Protein AF-A0A420Y4H1-F1 (afdb_monomer_lite)

Sequence (241 aa):
MMNQMIESYVNKGRFQTAFEFYHAMIQQHGILPNAHTFLTLYNSLSINKTIVKSEDLVEQDEILARQFFKDLVEYPWVFDSEWLHDSLPRLILHSFSKLRDWAAMLAAARAMKELFFFAPSEALLLELAAGSKALRNPSKRNMELMINSSKKIEFLLHQRHKELLAEGRSLENLTAEEKAHELGLILEKLIFFKATVTEEHMWPMYEQAARDMGVYDIVIRPDQEVIQRLSKVPKHLAPPT

InterPro domains:
  IPR002885 Pentatricopeptide repeat [PF13041] (2-45)
  IPR002885 Pentatricopeptide repeat [PS51375] (1-33)
  IPR002885 Pentatricopeptide repeat [TIGR00756] (3-35)
  IPR011990 Tetratricopeptide-like helical domain superfamily [G3DSA:1.25.40.10] (1-63)

Secondary structure (DSSP, 8-state):
-HHHHHHHHHHTT-HHHHHHHHHHHHHTT-PPP-HHHHHHHHHHSGGGSSS---HHHHHHHHHHHHHHHHHHHHS------HHHHHHHHHHHHHHHHHHT-HHHHHHHHHHHHHHH-----HHHHHHHHH-HHHHHS--HHHHHHHHHHHHHHHHHHHHHHHHHHHTT--GGG--HHHHHHHHHHHHHHHHHHHHTS-HHHHHHHHHHHHHHTT-HHHHTS--HHHHHHH--S-TTTSPP-

Foldseek 3Di:
DLLVVLLVCLVVLNLVVSVVSVVCCCPVVVDFDELSNLVSNLCSQPLNDPDDDDPVSLVVSVLSLLVSLQSLQPTDAADPDPCSLPRNLLSSLLSCLSSLLLLLSLLSLQLCCLQSVDFDDLVSQLCSQLDVVLVPDPDPVSVVSSVVSVVVLVVLVVVLQVVCVVVVHHPVPDDPSRVRVSRSVSSNVSSCVSNVDDPVVSVVSNCVSCVSNVNCCVRVVPDPVSSVSRHRHDPVPDPDD

Structure (mmCIF, N/CA/C/O backbone):
data_AF-A0A420Y4H1-F1
#
_entry.id   AF-A0A420Y4H1-F1
#
loop_
_atom_site.group_PDB
_atom_site.id
_atom_site.type_symbol
_atom_site.label_atom_id
_atom_site.label_alt_id
_atom_site.label_comp_id
_atom_site.label_asym_id
_atom_site.label_entity_id
_atom_site.label_seq_id
_atom_site.pdbx_PDB_ins_code
_atom_site.Cartn_x
_atom_site.Cartn_y
_atom_site.Cartn_z
_atom_site.occupancy
_atom_site.B_iso_or_equiv
_atom_site.auth_seq_id
_atom_site.auth_comp_id
_atom_site.auth_asym_id
_atom_site.auth_atom_id
_atom_site.pdbx_PDB_model_num
ATOM 1 N N . MET A 1 1 ? -22.385 -4.055 10.378 1.00 74.00 1 MET A N 1
ATOM 2 C CA . MET A 1 1 ? -22.535 -3.159 11.548 1.00 74.00 1 MET A CA 1
ATOM 3 C C . MET A 1 1 ? -21.210 -2.534 11.986 1.00 74.00 1 MET A C 1
ATOM 5 O O . MET A 1 1 ? -21.166 -1.319 12.096 1.00 74.00 1 MET A O 1
ATOM 9 N N . MET A 1 2 ? -20.127 -3.305 12.168 1.00 83.31 2 MET A N 1
ATOM 10 C CA . MET A 1 2 ? -18.805 -2.765 12.544 1.00 83.31 2 MET A CA 1
ATOM 11 C C . MET A 1 2 ? -18.312 -1.657 11.598 1.00 83.31 2 MET A C 1
ATOM 13 O O . MET A 1 2 ? -18.112 -0.530 12.038 1.00 83.31 2 MET A O 1
ATOM 17 N N . ASN A 1 3 ? -18.229 -1.939 10.294 1.00 83.19 3 ASN A N 1
ATOM 18 C CA . ASN A 1 3 ? -17.728 -0.975 9.304 1.00 83.19 3 ASN A CA 1
ATOM 19 C C . ASN A 1 3 ? -18.581 0.301 9.248 1.00 83.19 3 ASN A C 1
ATOM 21 O O . ASN A 1 3 ? -18.035 1.392 9.240 1.00 83.19 3 ASN A O 1
ATOM 25 N N . GLN A 1 4 ? -19.911 0.182 9.337 1.00 84.31 4 GLN A N 1
ATOM 26 C CA . GLN A 1 4 ? -20.826 1.333 9.370 1.00 84.31 4 GLN A CA 1
ATOM 27 C C . GLN A 1 4 ? -20.619 2.223 10.604 1.00 84.31 4 GLN A C 1
ATOM 29 O O . GLN A 1 4 ? -20.730 3.445 10.517 1.00 84.31 4 GLN A O 1
ATOM 34 N N . MET A 1 5 ? -20.319 1.629 11.763 1.00 86.19 5 MET A N 1
ATOM 35 C CA . MET A 1 5 ? -20.022 2.389 12.980 1.00 86.19 5 MET A CA 1
ATOM 36 C C . MET A 1 5 ? -18.671 3.094 12.871 1.00 86.19 5 MET A C 1
ATOM 38 O O . MET A 1 5 ? -18.597 4.288 13.161 1.00 86.19 5 MET A O 1
ATOM 42 N N . ILE A 1 6 ? -17.638 2.396 12.384 1.00 86.00 6 ILE A N 1
ATOM 43 C CA . ILE A 1 6 ? -16.325 2.998 12.115 1.00 86.00 6 ILE A CA 1
ATOM 44 C C . ILE A 1 6 ? -16.495 4.154 11.116 1.00 86.00 6 ILE A C 1
ATOM 46 O O . ILE A 1 6 ? -16.097 5.273 11.421 1.00 86.00 6 ILE A O 1
ATOM 50 N N . GLU A 1 7 ? -17.177 3.945 9.986 1.00 80.81 7 GLU A N 1
ATOM 51 C CA . GLU A 1 7 ? -17.474 4.986 8.990 1.00 80.81 7 GLU A CA 1
ATOM 52 C C . GLU A 1 7 ? -18.222 6.180 9.591 1.00 80.81 7 GLU A C 1
ATOM 54 O O . GLU A 1 7 ? -17.865 7.327 9.334 1.00 80.81 7 GLU A O 1
ATOM 59 N N . SER A 1 8 ? -19.236 5.942 10.427 1.00 86.12 8 SER A N 1
ATOM 60 C CA . SER A 1 8 ? -19.996 7.005 11.098 1.00 86.12 8 SER A CA 1
ATOM 61 C C . SER A 1 8 ? -19.114 7.853 12.018 1.00 86.12 8 SER A C 1
ATOM 63 O O . SER A 1 8 ? -19.193 9.086 11.991 1.00 86.12 8 SER A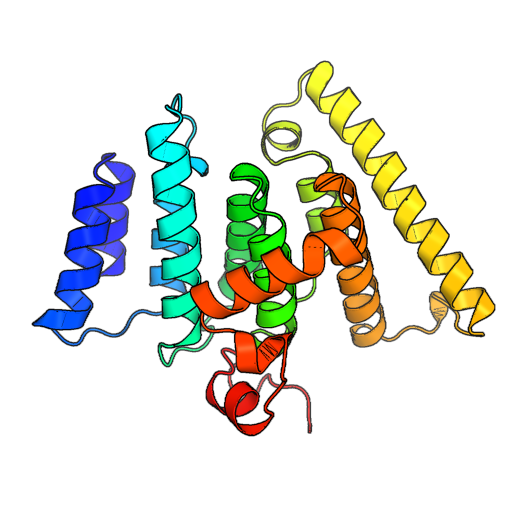 O 1
ATOM 65 N N . TYR A 1 9 ? -18.236 7.222 12.805 1.00 83.06 9 TYR A N 1
ATOM 66 C CA . TYR A 1 9 ? -17.264 7.941 13.630 1.00 83.06 9 TYR A CA 1
ATOM 67 C C . TYR A 1 9 ? -16.250 8.709 12.772 1.00 83.06 9 TYR A C 1
ATOM 69 O O . TYR A 1 9 ? -15.980 9.879 13.058 1.00 83.06 9 TYR A O 1
ATOM 77 N N . VAL A 1 10 ? -15.760 8.102 11.687 1.00 76.31 10 VAL A N 1
ATOM 78 C CA . VAL A 1 10 ? -14.829 8.722 10.731 1.00 76.31 10 VAL A CA 1
ATOM 79 C C . VAL A 1 10 ? -15.447 9.959 10.078 1.00 76.31 10 VAL A C 1
ATOM 81 O O . VAL A 1 10 ? -14.844 11.032 10.094 1.00 76.31 10 VAL A O 1
ATOM 84 N N . ASN A 1 11 ? -16.683 9.856 9.593 1.00 76.81 11 ASN A N 1
ATOM 85 C CA . ASN A 1 11 ? -17.411 10.961 8.967 1.00 76.81 11 ASN A CA 1
ATOM 86 C C . ASN A 1 11 ? -17.672 12.123 9.939 1.00 76.81 11 ASN A C 1
ATOM 88 O O . ASN A 1 11 ? -17.788 13.270 9.513 1.00 76.81 11 ASN A O 1
ATOM 92 N N . LYS A 1 12 ? -17.728 11.850 11.249 1.00 81.06 12 LYS A N 1
ATOM 93 C CA . LYS A 1 12 ? -17.904 12.854 12.313 1.00 81.06 12 LYS A CA 1
ATOM 94 C C . LYS A 1 12 ? -16.594 13.400 12.885 1.00 81.06 12 LYS A C 1
ATOM 96 O O . LYS A 1 12 ? -16.637 14.140 13.866 1.00 81.06 12 LYS A O 1
ATOM 101 N N . GLY A 1 13 ? -15.438 13.032 12.336 1.00 71.81 13 GLY A N 1
ATOM 102 C CA . GLY A 1 13 ? -14.153 13.510 12.848 1.00 71.81 13 GLY A CA 1
ATOM 103 C C . GLY A 1 13 ? -13.631 12.774 14.091 1.00 71.81 13 GLY A C 1
ATOM 104 O O . GLY A 1 13 ? -12.654 13.217 14.686 1.00 71.81 13 GLY A O 1
ATOM 105 N N . ARG A 1 14 ? -14.278 11.682 14.525 1.00 79.12 14 ARG A N 1
ATOM 106 C CA . ARG A 1 14 ? -14.009 10.992 15.804 1.00 79.12 14 ARG A CA 1
ATOM 107 C C . ARG A 1 14 ? -13.126 9.758 15.617 1.00 79.12 14 ARG A C 1
ATOM 109 O O . ARG A 1 14 ? -13.545 8.635 15.879 1.00 79.12 14 ARG A O 1
ATOM 116 N N . PHE A 1 15 ? -11.906 9.968 15.136 1.00 73.38 15 PHE A N 1
ATOM 117 C CA . PHE A 1 15 ? -11.008 8.878 14.723 1.00 73.38 15 PHE A CA 1
ATOM 118 C C . PHE A 1 15 ? -10.565 7.991 15.879 1.00 73.38 15 PHE A C 1
ATOM 120 O O . PHE A 1 15 ? -10.673 6.775 15.774 1.00 73.38 15 PHE A O 1
ATOM 127 N N . GLN A 1 16 ? -10.181 8.595 17.004 1.00 77.62 16 GLN A N 1
ATOM 128 C CA . GLN A 1 16 ? -9.790 7.857 18.203 1.00 77.62 16 GLN A CA 1
ATOM 129 C C . GLN A 1 16 ? -10.909 6.919 18.680 1.00 77.62 16 GLN A C 1
ATOM 131 O O . GLN A 1 16 ? -10.680 5.746 18.944 1.00 77.62 16 GLN A O 1
ATOM 136 N N . THR A 1 17 ? -12.155 7.400 18.669 1.00 84.38 17 THR A N 1
ATOM 137 C CA . THR A 1 17 ? -13.325 6.581 19.010 1.00 84.38 17 THR A CA 1
ATOM 138 C C . THR A 1 17 ? -13.568 5.463 17.994 1.00 84.38 17 THR A C 1
ATOM 140 O O . THR A 1 17 ? -13.932 4.358 18.383 1.00 84.38 17 THR A O 1
ATOM 143 N N . ALA A 1 18 ? -13.369 5.721 16.696 1.00 84.31 18 ALA A N 1
ATOM 144 C CA . ALA A 1 18 ? -13.485 4.691 15.660 1.00 84.31 18 ALA A CA 1
ATOM 145 C C . ALA A 1 18 ? -12.458 3.563 15.870 1.00 84.31 18 ALA A C 1
ATOM 147 O O . ALA A 1 18 ? -12.784 2.390 15.694 1.00 84.31 18 ALA A O 1
ATOM 148 N N . PHE A 1 19 ? -11.243 3.929 16.282 1.00 82.88 19 PHE A N 1
ATOM 149 C CA . PHE A 1 19 ? -10.142 3.013 16.565 1.00 82.88 19 PHE A CA 1
ATOM 150 C C . PHE A 1 19 ? -10.358 2.196 17.848 1.00 82.88 19 PHE A C 1
ATOM 152 O O . PHE A 1 19 ? -10.246 0.972 17.832 1.00 82.88 19 PHE A O 1
ATOM 159 N N . GLU A 1 20 ? -10.749 2.843 18.946 1.00 87.56 20 GLU A N 1
ATOM 160 C CA . GLU A 1 20 ? -11.109 2.160 20.196 1.00 87.56 20 GLU A CA 1
ATOM 161 C C . GLU A 1 20 ? -12.267 1.182 19.982 1.00 87.56 20 GLU A C 1
ATOM 163 O O . GLU A 1 20 ? -12.234 0.049 20.462 1.00 87.56 20 GLU A O 1
ATOM 168 N N . PHE A 1 21 ? -13.265 1.591 19.193 1.00 88.75 21 PHE A N 1
ATOM 169 C CA . PHE A 1 21 ? -14.369 0.724 18.806 1.00 88.75 21 PHE A CA 1
ATOM 170 C C . PHE A 1 21 ? -13.892 -0.472 17.970 1.00 88.75 21 PHE A C 1
ATOM 172 O O . PHE A 1 21 ? -14.315 -1.595 18.233 1.00 88.75 21 PHE A O 1
ATOM 179 N N . TYR A 1 22 ? -12.997 -0.263 16.997 1.00 90.12 22 TYR A N 1
ATOM 180 C CA . TYR A 1 22 ? -12.395 -1.346 16.211 1.00 90.12 22 TYR A CA 1
ATOM 181 C C . TYR A 1 22 ? -11.738 -2.404 17.112 1.00 90.12 22 TYR A C 1
ATOM 183 O O . TYR A 1 22 ? -12.072 -3.587 17.014 1.00 90.12 22 TYR A O 1
ATOM 191 N N . HIS A 1 23 ? -10.883 -1.979 18.045 1.00 88.50 23 HIS A N 1
ATOM 192 C CA . HIS A 1 23 ? -10.217 -2.904 18.962 1.00 88.50 23 HIS A CA 1
ATOM 193 C C . HIS A 1 23 ? -11.185 -3.591 19.924 1.00 88.50 23 HIS A C 1
ATOM 195 O O . HIS A 1 23 ? -11.056 -4.795 20.145 1.00 88.50 23 HIS A O 1
ATOM 201 N N . ALA A 1 24 ? -12.184 -2.876 20.448 1.00 89.38 24 ALA A N 1
ATOM 202 C CA . ALA A 1 24 ? -13.206 -3.473 21.304 1.00 89.38 24 ALA A CA 1
ATOM 203 C C . ALA A 1 24 ? -14.001 -4.566 20.567 1.00 89.38 24 ALA A C 1
ATOM 205 O O . ALA A 1 24 ? -14.248 -5.635 21.121 1.00 89.38 24 ALA 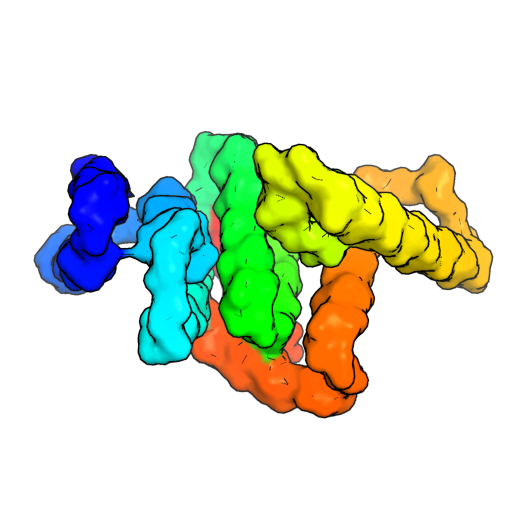A O 1
ATOM 206 N N . MET A 1 25 ? -14.348 -4.346 19.297 1.00 88.38 25 MET A N 1
ATOM 207 C CA . MET A 1 25 ? -15.088 -5.321 18.486 1.00 88.38 25 MET A CA 1
ATOM 208 C C . MET A 1 25 ? -14.300 -6.609 18.247 1.00 88.38 25 MET A C 1
ATOM 210 O O . MET A 1 25 ? -14.869 -7.700 18.294 1.00 88.38 25 MET A O 1
ATOM 214 N N . ILE A 1 26 ? -12.991 -6.494 18.054 1.00 90.12 26 ILE A N 1
ATOM 215 C CA . ILE A 1 26 ? -12.112 -7.653 17.915 1.00 90.12 26 ILE A CA 1
ATOM 216 C C . ILE A 1 26 ? -11.942 -8.360 19.263 1.00 90.12 26 ILE A C 1
ATOM 218 O O . ILE A 1 26 ? -12.230 -9.548 19.381 1.00 90.12 26 ILE A O 1
ATOM 222 N N . GLN A 1 27 ? -11.490 -7.636 20.289 1.00 88.50 27 GLN A N 1
ATOM 223 C CA . GLN A 1 27 ? -11.041 -8.233 21.550 1.00 88.50 27 GLN A CA 1
ATOM 224 C C . GLN A 1 27 ? -12.194 -8.703 22.440 1.00 88.50 27 GLN A C 1
ATOM 226 O O . GLN A 1 27 ? -12.085 -9.738 23.090 1.00 88.50 27 GLN A O 1
ATOM 231 N N . GLN A 1 28 ? -13.289 -7.943 22.494 1.00 87.81 28 GLN A N 1
ATOM 232 C CA . GLN A 1 28 ? -14.403 -8.207 23.412 1.00 87.81 28 GLN A CA 1
ATOM 233 C C . GLN A 1 28 ? -15.538 -8.976 22.736 1.00 87.81 28 GLN A C 1
ATOM 235 O O . GLN A 1 28 ? -16.253 -9.723 23.401 1.00 87.81 28 GLN A O 1
ATOM 240 N N . HIS A 1 29 ? -15.710 -8.801 21.423 1.00 85.88 29 HIS A N 1
ATOM 241 C CA . HIS A 1 29 ? -16.830 -9.384 20.681 1.00 85.88 29 HIS A CA 1
ATOM 242 C C . HIS A 1 29 ? -16.418 -10.443 19.651 1.00 85.88 29 HIS A C 1
ATOM 244 O O . HIS A 1 29 ? -17.297 -11.080 19.074 1.00 85.88 29 HIS A O 1
ATOM 250 N N . GLY A 1 30 ? -15.116 -10.663 19.428 1.00 86.00 30 GLY A N 1
ATOM 251 C CA . GLY A 1 30 ? -14.615 -11.693 18.512 1.00 86.00 30 GLY A CA 1
ATOM 252 C C . GLY A 1 30 ? -14.993 -11.458 17.047 1.00 86.00 30 GLY A C 1
ATOM 253 O O . GLY A 1 30 ? -15.066 -12.409 16.270 1.00 86.00 30 GLY A O 1
ATOM 254 N N . ILE A 1 31 ? -15.285 -10.212 16.663 1.00 88.56 31 ILE A N 1
ATOM 255 C CA . ILE A 1 31 ? -15.707 -9.876 15.302 1.00 88.56 31 ILE A CA 1
ATOM 256 C C . ILE A 1 31 ? -14.464 -9.699 14.434 1.00 88.56 31 ILE A C 1
ATOM 258 O O . ILE A 1 31 ? -13.654 -8.806 14.671 1.00 88.56 31 ILE A O 1
ATOM 262 N N . LEU A 1 32 ? -14.331 -10.553 13.417 1.00 90.31 32 LEU A N 1
ATOM 263 C CA . LEU A 1 32 ? -13.187 -10.537 12.509 1.00 90.31 32 LEU A CA 1
ATOM 264 C C . LEU A 1 32 ? -13.292 -9.384 11.496 1.00 90.31 32 LEU A C 1
ATOM 266 O O . LEU A 1 32 ? -14.354 -9.208 10.885 1.00 90.31 32 LEU A O 1
ATOM 270 N N . PRO A 1 33 ? -12.210 -8.615 11.284 1.00 92.62 33 PRO A N 1
ATOM 271 C CA . PRO A 1 33 ? -12.180 -7.579 10.263 1.00 92.62 33 PRO A CA 1
ATOM 272 C C . PRO A 1 33 ? -12.087 -8.183 8.857 1.00 92.62 33 PRO A C 1
ATOM 274 O O . PRO A 1 33 ? -11.582 -9.289 8.661 1.00 92.62 33 PRO A O 1
ATOM 277 N N . ASN A 1 34 ? -12.555 -7.431 7.862 1.00 93.19 34 ASN A N 1
ATOM 278 C CA . ASN A 1 34 ? -12.448 -7.781 6.445 1.00 93.19 34 ASN A CA 1
ATOM 279 C C . ASN A 1 34 ? -11.841 -6.632 5.622 1.00 93.19 34 ASN A C 1
ATOM 281 O O . ASN A 1 34 ? -11.521 -5.571 6.161 1.00 93.19 34 ASN A O 1
ATOM 285 N N . ALA A 1 35 ? -11.712 -6.821 4.304 1.00 93.94 35 ALA A N 1
ATOM 286 C CA . ALA A 1 35 ? -11.166 -5.818 3.383 1.00 93.94 35 ALA A CA 1
ATOM 287 C C . ALA A 1 35 ? -11.824 -4.433 3.544 1.00 93.94 35 ALA A C 1
ATOM 289 O O . ALA A 1 35 ? -11.137 -3.412 3.599 1.00 93.94 35 ALA A O 1
ATOM 290 N N . HIS A 1 36 ? -13.154 -4.397 3.689 1.00 92.88 36 HIS A N 1
ATOM 291 C CA . HIS A 1 36 ? -13.897 -3.161 3.933 1.00 92.88 36 HIS A CA 1
ATOM 292 C C . HIS A 1 36 ? -13.516 -2.504 5.264 1.00 92.88 36 HIS A C 1
ATOM 294 O O . HIS A 1 36 ? -13.373 -1.285 5.307 1.00 92.88 36 HIS A O 1
ATOM 300 N N . THR A 1 37 ? -13.308 -3.282 6.333 1.00 92.75 37 THR A N 1
ATOM 301 C CA . THR A 1 37 ? -12.835 -2.752 7.621 1.00 92.75 37 THR A CA 1
ATOM 302 C C . THR A 1 37 ? -11.510 -2.016 7.445 1.00 92.75 37 THR A C 1
ATOM 304 O O . THR A 1 37 ? -11.392 -0.865 7.862 1.00 92.75 37 THR A O 1
ATOM 307 N N . PHE A 1 38 ? -10.539 -2.630 6.765 1.00 94.56 38 PHE A N 1
ATOM 308 C CA . PHE A 1 38 ? -9.231 -2.011 6.538 1.00 94.56 38 PHE A CA 1
ATOM 309 C C . PHE A 1 38 ? -9.301 -0.788 5.625 1.00 94.56 38 PHE A C 1
ATOM 311 O O . PHE A 1 38 ? -8.635 0.213 5.894 1.00 94.56 38 PHE A O 1
ATOM 318 N N . LEU A 1 39 ? -10.161 -0.808 4.604 1.00 93.19 39 LEU A N 1
ATOM 319 C CA . LEU A 1 39 ? -10.420 0.375 3.786 1.00 93.19 39 LEU A CA 1
ATOM 320 C C . LEU A 1 39 ? -10.937 1.541 4.646 1.00 93.19 39 LEU A C 1
ATOM 322 O O . LEU A 1 39 ? -10.468 2.674 4.505 1.00 93.19 39 LEU A O 1
ATOM 326 N N . THR A 1 40 ? -11.876 1.283 5.561 1.00 90.44 40 THR A N 1
ATOM 327 C CA . THR A 1 40 ? -12.382 2.307 6.484 1.00 90.44 40 THR A CA 1
ATOM 328 C C . THR A 1 40 ? -11.286 2.801 7.435 1.00 90.44 40 THR A C 1
ATOM 330 O O . THR A 1 40 ? -11.162 4.012 7.630 1.00 90.44 40 THR A O 1
ATOM 333 N N . LEU A 1 41 ? -10.461 1.905 7.986 1.00 91.06 41 LEU A N 1
ATOM 334 C CA . LEU A 1 41 ? -9.361 2.262 8.891 1.00 91.06 41 LEU A CA 1
ATOM 335 C C . LEU A 1 41 ? -8.317 3.150 8.208 1.00 91.06 41 LEU A C 1
ATOM 337 O O . LEU A 1 41 ? -7.970 4.201 8.743 1.00 91.06 41 LEU A O 1
ATOM 341 N N . TYR A 1 42 ? -7.880 2.827 6.991 1.00 93.38 42 TYR A N 1
ATOM 342 C CA . TYR A 1 42 ? -6.941 3.696 6.278 1.00 93.38 42 TYR A CA 1
ATOM 343 C C . TYR A 1 42 ? -7.562 5.047 5.905 1.00 93.38 42 TYR A C 1
ATOM 345 O O . TYR A 1 42 ? -6.908 6.083 6.040 1.00 93.38 42 TYR A O 1
ATOM 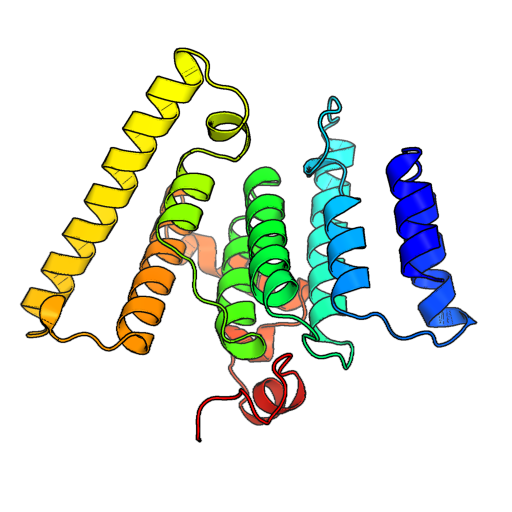353 N N . ASN A 1 43 ? -8.837 5.090 5.506 1.00 88.88 43 ASN A N 1
ATOM 354 C CA . ASN A 1 43 ? -9.543 6.363 5.301 1.00 88.88 43 ASN A CA 1
ATOM 355 C C . ASN A 1 43 ? -9.672 7.177 6.603 1.00 88.88 43 ASN A C 1
ATOM 357 O O . ASN A 1 43 ? -9.756 8.409 6.562 1.00 88.88 43 ASN A O 1
ATOM 361 N N . SER A 1 44 ? -9.655 6.504 7.757 1.00 85.81 44 SER A N 1
ATOM 362 C CA . SER A 1 44 ? -9.709 7.134 9.074 1.00 85.81 44 SER A CA 1
ATOM 363 C C . SER A 1 44 ? -8.413 7.822 9.497 1.00 85.81 44 SER A C 1
ATOM 365 O O . SER A 1 44 ? -8.481 8.669 10.384 1.00 85.81 44 SER A O 1
ATOM 367 N N . LEU A 1 45 ? -7.269 7.545 8.863 1.00 88.19 45 LEU A N 1
ATOM 368 C CA . LEU A 1 45 ? -6.010 8.223 9.183 1.00 88.19 45 LEU A CA 1
ATOM 369 C C . LEU A 1 45 ? -6.122 9.728 8.910 1.00 88.19 45 LEU A C 1
ATOM 371 O O . LEU A 1 45 ? -6.695 10.165 7.900 1.00 88.19 45 LEU A O 1
ATOM 375 N N . SER A 1 46 ? -5.585 10.559 9.798 1.00 86.75 46 SER A N 1
ATOM 376 C CA . SER A 1 46 ? -5.614 12.023 9.640 1.00 86.75 46 SER A CA 1
ATOM 377 C C . SER A 1 46 ? -4.868 12.470 8.379 1.00 86.75 46 SER A C 1
ATOM 379 O O . SER A 1 46 ? -5.294 13.408 7.694 1.00 86.75 46 SER A O 1
ATOM 381 N N . ILE A 1 47 ? -3.841 11.725 7.969 1.00 88.25 47 ILE A N 1
ATOM 382 C CA . ILE A 1 47 ? -3.037 11.960 6.778 1.00 88.25 47 ILE A CA 1
ATOM 383 C C . ILE A 1 47 ? -3.876 11.900 5.493 1.00 88.25 47 ILE A C 1
ATOM 385 O O . ILE A 1 47 ? -3.562 12.572 4.501 1.00 88.25 47 ILE A O 1
ATOM 389 N N . ASN A 1 48 ? -4.989 11.169 5.513 1.00 87.88 48 ASN A N 1
ATOM 390 C CA . ASN A 1 48 ? -5.879 11.021 4.370 1.00 87.88 48 ASN A CA 1
ATOM 391 C C . ASN A 1 48 ? -6.968 12.092 4.277 1.00 87.88 48 ASN A C 1
ATOM 393 O O . ASN A 1 48 ? -7.665 12.152 3.264 1.00 87.88 48 ASN A O 1
ATOM 397 N N . LYS A 1 49 ? -7.040 13.007 5.249 1.00 80.62 49 LYS A N 1
ATOM 398 C CA . LYS A 1 49 ? -8.046 14.075 5.299 1.00 80.62 49 LYS A CA 1
ATOM 399 C C . LYS A 1 49 ? -7.510 15.417 4.827 1.00 80.62 49 LYS A C 1
ATOM 401 O O . LYS A 1 49 ? -6.305 15.657 4.748 1.00 80.62 49 LYS A O 1
ATOM 406 N N . THR A 1 50 ? -8.450 16.310 4.532 1.00 70.38 50 THR A N 1
ATOM 407 C CA . THR A 1 50 ? -8.203 17.681 4.058 1.00 70.38 50 THR A CA 1
ATOM 408 C C . THR A 1 50 ? -7.837 18.655 5.192 1.00 70.38 50 THR A C 1
ATOM 410 O O . THR A 1 50 ? -7.549 19.817 4.930 1.00 70.38 50 THR A O 1
ATOM 413 N N . ILE A 1 51 ? -7.839 18.201 6.448 1.00 69.56 51 ILE A N 1
ATOM 414 C CA . ILE A 1 51 ? -7.638 19.037 7.642 1.00 69.56 51 ILE A CA 1
ATOM 415 C C . ILE A 1 51 ? -6.144 19.380 7.817 1.00 69.56 51 ILE A C 1
ATOM 417 O O . ILE A 1 51 ? -5.273 18.623 7.382 1.00 69.56 51 ILE A O 1
ATOM 421 N N . VAL A 1 52 ? -5.850 20.537 8.429 1.00 62.62 52 VAL A N 1
ATOM 422 C CA . VAL A 1 52 ? -4.493 20.929 8.859 1.00 62.62 52 VAL A CA 1
ATOM 423 C C . VAL A 1 52 ? -3.981 19.917 9.884 1.00 62.62 52 VAL A C 1
ATOM 425 O O . VAL A 1 52 ? -4.707 19.545 10.801 1.00 62.62 52 VAL A O 1
ATOM 428 N N . LYS A 1 53 ? -2.743 19.459 9.707 1.00 73.12 53 LYS A N 1
ATOM 429 C CA . LYS A 1 53 ? -2.156 18.364 10.485 1.00 73.12 53 LYS A CA 1
ATOM 430 C C . LYS A 1 53 ? -1.062 18.933 11.377 1.00 73.12 53 LYS A C 1
ATOM 432 O O . LYS A 1 53 ? -0.185 19.621 10.857 1.00 73.12 53 LYS A O 1
ATOM 437 N N . SER A 1 54 ? -1.132 18.671 12.678 1.00 80.44 54 SER A N 1
ATOM 438 C CA . SER A 1 54 ? 0.022 18.832 13.565 1.00 80.44 54 SER A CA 1
ATOM 439 C C . SER A 1 54 ? 1.011 17.690 13.331 1.00 80.44 54 SER A C 1
ATOM 441 O O . SER A 1 54 ? 0.627 16.638 12.815 1.00 80.44 54 SER A O 1
ATOM 443 N N . GLU A 1 55 ? 2.272 17.899 13.700 1.00 84.31 55 GLU A N 1
ATOM 444 C CA . GLU A 1 55 ? 3.313 16.865 13.619 1.00 84.31 55 GLU A CA 1
ATOM 445 C C . GLU A 1 55 ? 2.940 15.645 14.475 1.00 84.31 55 GLU A C 1
ATOM 447 O O . GLU A 1 55 ? 2.946 14.532 13.956 1.00 84.31 55 GLU A O 1
ATOM 452 N N . ASP A 1 56 ? 2.423 15.860 15.691 1.00 84.94 56 ASP A N 1
ATOM 453 C CA . ASP A 1 56 ? 1.942 14.790 16.581 1.00 84.94 56 ASP A CA 1
ATOM 454 C C . ASP A 1 56 ? 0.922 13.847 15.916 1.00 84.94 56 ASP A C 1
ATOM 456 O O . ASP A 1 56 ? 0.927 12.639 16.144 1.00 84.94 56 ASP A O 1
ATOM 460 N N . LEU A 1 57 ? 0.022 14.382 15.079 1.00 84.56 57 LEU A N 1
ATOM 461 C CA . LEU A 1 57 ? -0.978 13.566 14.380 1.00 84.56 57 LEU A CA 1
ATOM 462 C C . LEU A 1 57 ? -0.358 12.738 13.252 1.00 84.56 57 LEU A C 1
ATOM 464 O O . LEU A 1 57 ? -0.862 11.662 12.943 1.00 84.56 57 LEU A O 1
ATOM 468 N N . VAL A 1 58 ? 0.703 13.243 12.620 1.00 88.50 58 VAL A N 1
ATOM 469 C CA . VAL A 1 58 ? 1.430 12.512 11.575 1.00 88.50 58 VAL A CA 1
ATOM 470 C C . VAL A 1 58 ? 2.197 11.346 12.192 1.00 88.50 58 VAL A C 1
ATOM 472 O O . VAL A 1 58 ? 2.117 10.244 11.659 1.00 88.50 58 VAL A O 1
ATOM 475 N N . GLU A 1 59 ? 2.858 11.561 13.331 1.00 89.06 59 GLU A N 1
ATOM 476 C CA . GLU A 1 59 ? 3.558 10.499 14.067 1.00 89.06 59 GLU A CA 1
ATOM 477 C C . GLU A 1 59 ? 2.589 9.404 14.540 1.00 89.06 59 GLU A C 1
ATOM 479 O O . GLU A 1 59 ? 2.846 8.212 14.364 1.00 89.06 59 GLU A O 1
ATOM 484 N N . GLN A 1 60 ? 1.426 9.792 15.073 1.00 88.25 60 GLN A N 1
ATOM 485 C CA . GLN A 1 60 ? 0.381 8.835 15.451 1.00 88.25 60 GLN A CA 1
ATOM 486 C C . GLN A 1 60 ? -0.142 8.048 14.245 1.00 88.25 60 GLN A C 1
ATOM 488 O O . GLN A 1 60 ? -0.288 6.827 14.324 1.00 88.25 60 GLN A O 1
ATOM 493 N N . ASP A 1 61 ? -0.411 8.719 13.122 1.00 91.88 61 ASP A N 1
ATOM 494 C CA . ASP A 1 61 ? -0.871 8.047 11.907 1.00 91.88 61 ASP A CA 1
ATOM 495 C C . ASP A 1 61 ? 0.184 7.087 11.333 1.00 91.88 61 ASP A C 1
ATOM 497 O O . ASP A 1 61 ? -0.200 6.084 10.735 1.00 91.88 61 ASP A O 1
ATOM 501 N N . GLU A 1 62 ? 1.484 7.360 11.492 1.00 94.06 62 GLU A N 1
ATOM 502 C CA . GLU A 1 62 ? 2.557 6.445 11.073 1.00 94.06 62 GLU A CA 1
ATOM 503 C C . GLU A 1 62 ? 2.483 5.123 11.844 1.00 94.06 62 GLU A C 1
ATOM 505 O O . GLU A 1 62 ? 2.407 4.048 11.237 1.00 94.06 62 GLU A O 1
ATOM 510 N N . ILE A 1 63 ? 2.400 5.206 13.174 1.00 93.62 63 ILE A N 1
ATOM 511 C CA . ILE A 1 63 ? 2.266 4.039 14.057 1.00 93.62 63 ILE A CA 1
ATOM 512 C C . ILE A 1 63 ? 0.991 3.258 13.713 1.00 93.62 63 ILE A C 1
ATOM 514 O O . ILE A 1 63 ? 1.029 2.038 13.522 1.00 93.62 63 ILE A O 1
ATOM 518 N N . LEU A 1 64 ? -0.139 3.959 13.577 1.00 93.00 64 LEU A N 1
ATOM 519 C CA . LEU A 1 64 ? -1.425 3.345 13.246 1.00 93.00 64 LEU A CA 1
ATOM 520 C C . LEU A 1 64 ? -1.421 2.702 11.858 1.00 93.00 64 LEU A C 1
ATOM 522 O O . LEU A 1 64 ? -1.945 1.605 11.700 1.00 93.00 64 LEU A O 1
ATOM 526 N N . ALA A 1 65 ? -0.821 3.338 10.850 1.00 96.44 65 ALA A N 1
ATOM 527 C CA . ALA A 1 65 ? -0.771 2.800 9.494 1.00 96.44 65 ALA A CA 1
ATOM 528 C C . ALA A 1 65 ? 0.020 1.488 9.420 1.00 96.44 65 ALA A C 1
ATOM 530 O O . ALA A 1 65 ? -0.396 0.577 8.698 1.00 96.44 65 ALA A O 1
ATOM 531 N N . ARG A 1 66 ? 1.127 1.369 10.166 1.00 97.94 66 ARG A N 1
ATOM 532 C CA . ARG A 1 66 ? 1.879 0.108 10.271 1.00 97.94 66 ARG A CA 1
ATOM 533 C C . ARG A 1 66 ? 1.083 -0.958 11.023 1.00 97.94 66 ARG A C 1
ATOM 535 O O . ARG A 1 66 ? 0.988 -2.083 10.533 1.00 97.94 66 ARG A O 1
ATOM 542 N N . GLN A 1 67 ? 0.444 -0.599 12.141 1.00 95.31 67 GLN A N 1
ATOM 543 C CA . GLN A 1 67 ? -0.393 -1.528 12.911 1.00 95.31 67 GLN A CA 1
ATOM 544 C C . GLN A 1 67 ? -1.601 -2.024 12.104 1.00 95.31 67 GLN A C 1
ATOM 546 O O . GLN A 1 67 ? -1.897 -3.215 12.106 1.00 95.31 67 GLN A O 1
ATOM 551 N N . PHE A 1 68 ? -2.274 -1.143 11.362 1.00 96.12 68 PHE A N 1
ATOM 552 C CA . PHE A 1 68 ? -3.364 -1.537 10.473 1.00 96.12 68 PHE A CA 1
ATOM 553 C C . PHE A 1 68 ? -2.892 -2.492 9.389 1.00 96.12 68 PHE A C 1
ATOM 555 O O . PHE A 1 68 ? -3.619 -3.426 9.075 1.00 96.12 68 PHE A O 1
ATOM 562 N N . PHE A 1 69 ? -1.693 -2.292 8.836 1.00 98.38 69 PHE A N 1
ATOM 563 C CA . PHE A 1 69 ? -1.143 -3.228 7.860 1.00 98.38 69 PHE A CA 1
ATOM 564 C C . PHE A 1 69 ? -0.853 -4.595 8.486 1.00 98.38 69 PHE A C 1
ATOM 566 O O . PHE A 1 69 ? -1.155 -5.621 7.882 1.00 98.38 69 PHE A O 1
ATOM 573 N N . LYS A 1 70 ? -0.316 -4.613 9.709 1.00 97.81 70 LYS A N 1
ATOM 574 C CA . LYS A 1 70 ? -0.093 -5.849 10.461 1.00 97.81 70 LYS A CA 1
ATOM 575 C C . LYS A 1 70 ? -1.392 -6.620 10.668 1.00 97.81 70 LYS A C 1
ATOM 577 O O . LYS A 1 70 ? -1.485 -7.773 10.255 1.00 97.81 70 LYS A O 1
ATOM 582 N N . ASP A 1 71 ? -2.417 -5.965 11.207 1.00 95.81 71 ASP A N 1
ATOM 583 C CA . ASP A 1 71 ? -3.739 -6.569 11.394 1.00 95.81 71 ASP A CA 1
ATOM 584 C C . ASP A 1 71 ? -4.318 -7.058 10.052 1.00 95.81 71 ASP A C 1
ATOM 586 O O . ASP A 1 71 ? -4.859 -8.162 9.949 1.00 95.81 71 ASP A O 1
ATOM 590 N N . LEU A 1 72 ? -4.166 -6.256 8.996 1.00 96.88 72 LEU A N 1
ATOM 591 C CA . LEU A 1 72 ? -4.605 -6.576 7.640 1.00 96.88 72 LEU A CA 1
ATOM 592 C C . LEU A 1 72 ? -3.995 -7.890 7.148 1.00 96.88 72 LEU A C 1
ATOM 594 O O . LEU A 1 72 ? -4.698 -8.704 6.543 1.00 96.88 72 LEU A O 1
ATOM 598 N N . VAL A 1 73 ? -2.718 -8.125 7.429 1.00 96.88 73 VAL A N 1
ATOM 599 C CA . VAL A 1 73 ? -2.019 -9.360 7.067 1.00 96.88 73 VAL A CA 1
ATOM 600 C C . VAL A 1 73 ? -2.420 -10.523 7.977 1.00 96.88 73 VAL A C 1
ATOM 602 O O . VAL A 1 73 ? -2.696 -11.612 7.470 1.00 96.88 73 VAL A O 1
ATOM 605 N N . GLU A 1 74 ? -2.503 -10.310 9.288 1.00 94.75 74 GLU A N 1
ATOM 606 C CA . GLU A 1 74 ? -2.715 -11.372 10.280 1.00 94.75 74 GLU A CA 1
ATOM 607 C C . GLU A 1 74 ? -4.133 -11.966 10.254 1.00 94.75 74 GLU A C 1
ATOM 609 O O . GLU A 1 74 ? -4.290 -13.182 10.402 1.00 94.75 74 GLU A O 1
ATOM 614 N N . TYR A 1 75 ? -5.173 -11.153 10.035 1.00 94.00 75 TYR A N 1
ATOM 615 C CA . TYR A 1 75 ? -6.553 -11.646 10.088 1.00 94.00 75 TYR A CA 1
ATOM 616 C C . TYR A 1 75 ? -6.953 -12.471 8.849 1.00 94.00 75 TYR A C 1
ATOM 618 O O . TYR A 1 75 ? -6.601 -12.119 7.718 1.00 94.00 75 TYR A O 1
ATOM 626 N N . PRO A 1 76 ? -7.738 -13.555 9.021 1.00 91.56 76 PRO A N 1
ATOM 627 C CA . PRO A 1 76 ? -8.168 -14.407 7.919 1.00 91.56 76 PRO A CA 1
ATOM 628 C C . PRO A 1 76 ? -9.361 -13.785 7.177 1.00 91.56 76 PRO A C 1
ATOM 630 O O . PRO A 1 76 ? -10.513 -13.936 7.579 1.00 91.56 76 PRO A O 1
ATOM 633 N N . TRP A 1 77 ? -9.085 -13.097 6.072 1.00 94.06 77 TRP A N 1
ATOM 634 C CA . TRP A 1 77 ? -10.084 -12.552 5.150 1.00 94.06 77 TRP A CA 1
ATOM 635 C C . TRP A 1 77 ? -9.576 -12.662 3.707 1.00 94.06 77 TRP A C 1
ATOM 637 O O . TRP A 1 77 ? -8.381 -12.841 3.476 1.00 94.06 77 TRP A O 1
ATOM 647 N N . VAL A 1 78 ? -10.484 -12.558 2.737 1.00 94.75 78 VAL A N 1
ATOM 648 C CA . VAL A 1 78 ? -10.162 -12.509 1.303 1.00 94.75 78 VAL A CA 1
ATOM 649 C C . VAL A 1 78 ? -10.926 -11.372 0.633 1.00 94.75 78 VAL A C 1
ATOM 651 O O . VAL A 1 78 ? -11.947 -10.923 1.160 1.00 94.75 78 VAL A O 1
ATOM 654 N N . PHE A 1 79 ? -10.437 -10.899 -0.512 1.00 93.12 79 PHE A N 1
ATOM 655 C CA . PHE A 1 79 ? -11.168 -9.939 -1.336 1.00 93.12 79 PHE A CA 1
ATOM 656 C C . PHE A 1 79 ? -12.502 -10.529 -1.804 1.00 93.12 79 PHE A C 1
ATOM 658 O O . PHE A 1 79 ? -12.563 -11.662 -2.283 1.00 93.12 79 PHE A O 1
ATOM 665 N N . ASP A 1 80 ? -13.563 -9.737 -1.675 1.00 91.06 80 ASP A N 1
ATOM 666 C CA . ASP A 1 80 ? -14.926 -10.072 -2.100 1.00 91.06 80 ASP A CA 1
ATOM 667 C C . ASP A 1 80 ? -15.351 -9.326 -3.379 1.00 91.06 80 ASP A C 1
ATOM 669 O O . ASP A 1 80 ? -16.415 -9.599 -3.934 1.00 91.06 80 ASP A O 1
ATOM 673 N N . SER A 1 81 ? -14.527 -8.389 -3.859 1.00 91.00 81 SER A N 1
ATOM 674 C CA . SER A 1 81 ? -14.805 -7.561 -5.029 1.00 91.00 81 SER A CA 1
ATOM 675 C C . SER A 1 81 ? -13.524 -7.045 -5.689 1.00 91.00 81 SER A C 1
ATOM 677 O O . SER A 1 81 ? -12.547 -6.708 -5.017 1.00 91.00 81 SER A O 1
ATOM 679 N N . GLU A 1 82 ? -13.555 -6.927 -7.018 1.00 88.12 82 GLU A N 1
ATOM 680 C CA . GLU A 1 82 ? -12.468 -6.355 -7.830 1.00 88.12 82 GLU A CA 1
ATOM 681 C C . GLU A 1 82 ? -12.203 -4.887 -7.463 1.00 88.12 82 GLU A C 1
ATOM 683 O O . GLU A 1 82 ? -11.063 -4.462 -7.312 1.00 88.12 82 GLU A O 1
ATOM 688 N N . TRP A 1 83 ? -13.261 -4.123 -7.177 1.00 92.38 83 TRP A N 1
ATOM 689 C CA . TRP A 1 83 ? -13.118 -2.739 -6.725 1.00 92.38 83 TRP A CA 1
ATOM 690 C C . TRP A 1 83 ? -12.301 -2.612 -5.429 1.00 92.38 83 TRP A C 1
ATOM 692 O O . TRP A 1 83 ? -11.511 -1.674 -5.292 1.00 92.38 83 TRP A O 1
ATOM 702 N N . LEU A 1 84 ? -12.464 -3.524 -4.461 1.00 92.56 84 LEU A N 1
ATOM 703 C CA . LEU A 1 84 ? -11.639 -3.516 -3.249 1.00 92.56 84 LEU A CA 1
ATOM 704 C C . LEU A 1 84 ? -10.197 -3.920 -3.541 1.00 92.56 84 LEU A C 1
ATOM 706 O O . LEU A 1 84 ? -9.282 -3.322 -2.970 1.00 92.56 84 LEU A O 1
ATOM 710 N N . HIS A 1 85 ? -10.010 -4.900 -4.425 1.00 92.56 85 HIS A N 1
ATOM 711 C CA . HIS A 1 85 ? -8.695 -5.345 -4.882 1.00 92.56 85 HIS A CA 1
ATOM 712 C C . HIS A 1 85 ? -7.894 -4.198 -5.516 1.00 92.56 85 HIS A C 1
ATOM 714 O O . HIS A 1 85 ? -6.716 -4.033 -5.206 1.00 92.56 85 HIS A O 1
ATOM 720 N N . ASP A 1 86 ? -8.558 -3.311 -6.259 1.00 89.56 86 ASP A N 1
ATOM 721 C CA . ASP A 1 86 ? -7.944 -2.110 -6.835 1.00 89.56 86 ASP A CA 1
ATOM 722 C C . ASP A 1 86 ? -7.768 -0.954 -5.835 1.00 89.56 86 ASP A C 1
ATOM 724 O O . ASP A 1 86 ? -6.762 -0.229 -5.845 1.00 89.56 86 ASP A O 1
ATOM 728 N N . SER A 1 87 ? -8.781 -0.706 -4.999 1.00 93.25 87 SER A N 1
ATOM 729 C CA . SER A 1 87 ? -8.861 0.517 -4.188 1.00 93.25 87 SER A CA 1
ATOM 730 C C . SER A 1 87 ? -8.049 0.453 -2.898 1.00 93.25 87 SER A C 1
ATOM 732 O O . SER A 1 87 ? -7.424 1.456 -2.529 1.00 93.25 87 SER A O 1
ATOM 734 N N . LEU A 1 88 ? -8.022 -0.697 -2.218 1.00 96.44 88 LEU A N 1
ATOM 735 C CA . LEU A 1 88 ? -7.352 -0.843 -0.927 1.00 96.44 88 LEU A CA 1
ATOM 736 C C . LEU A 1 88 ? -5.822 -0.707 -1.050 1.00 96.44 88 LEU A C 1
ATOM 738 O O . LEU A 1 88 ? -5.267 0.150 -0.355 1.00 96.44 88 LEU A O 1
ATOM 742 N N . PRO A 1 89 ? -5.119 -1.420 -1.957 1.00 97.12 89 PRO A N 1
ATOM 743 C CA . PRO A 1 89 ? -3.668 -1.270 -2.112 1.00 97.12 89 PRO A CA 1
ATOM 744 C C . PRO A 1 89 ? -3.263 0.150 -2.503 1.00 97.12 89 PRO A C 1
ATOM 746 O O . PRO A 1 89 ? -2.320 0.721 -1.950 1.00 97.12 89 PRO A O 1
ATOM 749 N N . ARG A 1 90 ? -4.030 0.770 -3.409 1.00 96.25 90 ARG A N 1
ATOM 750 C CA . ARG A 1 90 ? -3.845 2.167 -3.816 1.00 96.25 90 ARG A CA 1
ATOM 751 C C . ARG A 1 90 ? -3.931 3.125 -2.627 1.00 96.25 90 ARG A C 1
ATOM 753 O O . ARG A 1 90 ? -3.095 4.024 -2.502 1.00 96.25 90 ARG A O 1
ATOM 760 N N . LEU A 1 91 ? -4.924 2.951 -1.753 1.00 96.00 91 LEU A N 1
ATOM 761 C CA . LEU A 1 91 ? -5.085 3.775 -0.554 1.00 96.00 91 LEU A CA 1
ATOM 762 C C . LEU A 1 91 ? -3.913 3.592 0.419 1.00 96.00 91 LEU A C 1
ATOM 764 O O . LEU A 1 91 ? -3.401 4.585 0.943 1.00 96.00 91 LEU A O 1
ATOM 768 N N . ILE A 1 92 ? -3.465 2.354 0.627 1.00 98.06 92 ILE A N 1
ATOM 769 C CA . ILE A 1 92 ? -2.327 2.029 1.499 1.00 98.06 92 ILE A CA 1
ATOM 770 C C . ILE A 1 92 ? -1.056 2.729 1.001 1.00 98.06 92 ILE A C 1
ATOM 772 O O . ILE A 1 92 ? -0.426 3.476 1.754 1.00 98.06 92 ILE A O 1
ATOM 776 N N . LEU A 1 93 ? -0.730 2.588 -0.288 1.00 97.88 93 LEU A N 1
ATOM 777 C CA . LEU A 1 93 ? 0.444 3.226 -0.896 1.00 97.88 93 LEU A CA 1
ATOM 778 C C . LEU A 1 93 ? 0.393 4.754 -0.792 1.00 97.88 93 LEU A C 1
ATOM 780 O O . LEU A 1 93 ? 1.388 5.393 -0.448 1.00 97.88 93 LEU A O 1
ATOM 784 N N . HIS A 1 94 ? -0.770 5.364 -1.034 1.00 95.62 94 HIS A N 1
ATOM 785 C CA . HIS A 1 94 ? -0.929 6.804 -0.839 1.00 95.62 94 HIS A CA 1
ATOM 786 C C . HIS A 1 94 ? -0.799 7.232 0.623 1.00 95.62 94 HIS A C 1
ATOM 788 O O . HIS A 1 94 ? -0.326 8.341 0.872 1.00 95.62 94 HIS A O 1
ATOM 794 N N . SER A 1 95 ? -1.221 6.400 1.573 1.00 95.75 95 SER A N 1
ATOM 795 C CA . SER A 1 95 ? -1.118 6.702 3.003 1.00 95.75 95 SER A CA 1
ATOM 796 C C . SER A 1 95 ? 0.348 6.780 3.418 1.00 95.75 95 SER A C 1
ATOM 798 O O . SER A 1 95 ? 0.786 7.842 3.862 1.00 95.75 95 SER A O 1
ATOM 800 N N . PHE A 1 96 ? 1.134 5.734 3.145 1.00 97.62 96 PHE A N 1
ATOM 801 C CA . PHE A 1 96 ? 2.571 5.726 3.443 1.00 97.62 96 PHE A CA 1
ATOM 802 C C . PHE A 1 96 ? 3.340 6.803 2.668 1.00 97.62 96 PHE A C 1
ATOM 804 O O . PHE A 1 96 ? 4.181 7.496 3.236 1.00 97.62 96 PHE A O 1
ATOM 811 N N . SER A 1 97 ? 2.977 7.056 1.406 1.00 94.62 97 SER A N 1
ATOM 812 C CA . SER A 1 97 ? 3.570 8.149 0.626 1.00 94.62 97 SER A CA 1
ATOM 813 C C . SER A 1 97 ? 3.329 9.530 1.255 1.00 94.62 97 SER A C 1
ATOM 815 O O . SER A 1 97 ? 4.229 10.372 1.262 1.00 94.62 97 SER A O 1
ATOM 817 N N . LYS A 1 98 ? 2.131 9.789 1.800 1.00 92.12 98 LYS A N 1
ATOM 818 C CA . LYS A 1 98 ? 1.833 11.060 2.481 1.00 92.12 98 LYS A CA 1
ATOM 819 C C . LYS A 1 98 ? 2.513 11.162 3.848 1.00 92.12 98 LYS A C 1
ATOM 821 O O . LYS A 1 98 ? 2.861 12.277 4.229 1.00 92.12 98 LYS A O 1
ATOM 826 N N . LEU A 1 99 ? 2.683 10.038 4.547 1.00 94.06 99 LEU A N 1
ATOM 827 C CA . LEU A 1 99 ? 3.447 9.936 5.796 1.00 94.06 99 LEU A CA 1
ATOM 828 C C . LEU A 1 99 ? 4.958 10.080 5.565 1.00 94.06 99 LEU A C 1
ATOM 830 O O . LEU A 1 99 ? 5.680 10.413 6.491 1.00 94.06 99 LEU A O 1
ATOM 834 N N . ARG A 1 100 ? 5.424 9.899 4.320 1.00 94.38 100 ARG A N 1
ATOM 835 C CA . ARG A 1 100 ? 6.849 9.805 3.950 1.00 94.38 100 ARG A CA 1
ATOM 836 C C . ARG A 1 100 ? 7.561 8.614 4.592 1.00 94.38 100 ARG A C 1
ATOM 838 O O . ARG A 1 100 ? 8.785 8.594 4.671 1.00 94.38 100 ARG A O 1
ATOM 845 N N . ASP A 1 101 ? 6.794 7.599 4.967 1.00 97.00 101 ASP A N 1
ATOM 846 C CA . ASP A 1 101 ? 7.313 6.331 5.451 1.00 97.00 101 ASP A CA 1
ATOM 847 C C . ASP A 1 101 ? 7.615 5.416 4.257 1.00 97.00 101 ASP A C 1
ATOM 849 O O . ASP A 1 101 ? 6.837 4.539 3.870 1.00 97.00 101 ASP A O 1
ATOM 853 N N . TRP A 1 102 ? 8.734 5.695 3.590 1.00 97.50 102 TRP A N 1
ATOM 854 C CA . TRP A 1 102 ? 9.132 4.995 2.368 1.00 97.50 102 TRP A CA 1
ATOM 855 C C . TRP A 1 102 ? 9.510 3.535 2.622 1.00 97.50 102 TRP A C 1
ATOM 857 O O . TRP A 1 102 ? 9.283 2.691 1.757 1.00 97.50 102 TRP A O 1
ATOM 867 N N . ALA A 1 103 ? 10.035 3.235 3.812 1.00 98.06 103 ALA A N 1
ATOM 868 C CA . ALA A 1 103 ? 10.362 1.878 4.232 1.00 98.06 103 ALA A CA 1
ATOM 869 C C . ALA A 1 103 ? 9.093 1.026 4.383 1.00 98.06 103 ALA A C 1
ATOM 871 O O . ALA A 1 103 ? 9.016 -0.060 3.803 1.00 98.06 103 ALA A O 1
ATOM 872 N N . ALA A 1 104 ? 8.065 1.543 5.068 1.00 98.50 104 ALA A N 1
ATOM 873 C CA . ALA A 1 104 ? 6.774 0.863 5.153 1.00 98.50 104 ALA A CA 1
ATOM 874 C C . ALA A 1 104 ? 6.057 0.808 3.803 1.00 98.50 104 ALA A C 1
ATOM 876 O O . ALA A 1 104 ? 5.428 -0.198 3.486 1.00 98.50 104 ALA A O 1
ATOM 877 N N . MET A 1 105 ? 6.185 1.840 2.961 1.00 98.44 105 MET A N 1
ATOM 878 C CA . MET A 1 105 ? 5.642 1.803 1.600 1.00 98.44 105 MET A CA 1
ATOM 879 C C . MET A 1 105 ? 6.263 0.671 0.768 1.00 98.44 105 MET A C 1
ATOM 881 O O . MET A 1 105 ? 5.535 -0.015 0.051 1.00 98.44 105 MET A O 1
ATOM 885 N N . LEU A 1 106 ? 7.581 0.457 0.876 1.00 98.31 106 LEU A N 1
ATOM 886 C CA . LEU A 1 106 ? 8.286 -0.640 0.205 1.00 98.31 106 LEU A CA 1
ATOM 887 C C . LEU A 1 106 ? 7.847 -2.007 0.749 1.00 98.31 106 LEU A C 1
ATOM 889 O O . LEU A 1 106 ? 7.509 -2.895 -0.034 1.00 98.31 106 LEU A O 1
ATOM 893 N N . ALA A 1 107 ? 7.786 -2.158 2.077 1.00 98.62 107 ALA A N 1
ATOM 894 C CA . ALA A 1 107 ? 7.295 -3.374 2.728 1.00 98.62 107 ALA A CA 1
ATOM 895 C C . ALA A 1 107 ? 5.850 -3.696 2.330 1.00 98.62 107 ALA A C 1
ATOM 897 O O . ALA A 1 107 ? 5.560 -4.832 1.957 1.00 98.62 107 ALA A O 1
ATOM 898 N N . ALA A 1 108 ? 4.968 -2.693 2.312 1.00 98.69 108 ALA A N 1
ATOM 899 C CA . ALA A 1 108 ? 3.591 -2.841 1.860 1.00 98.69 108 ALA A CA 1
ATOM 900 C C . ALA A 1 108 ? 3.526 -3.266 0.390 1.00 98.69 108 ALA A C 1
ATOM 902 O O . ALA A 1 108 ? 2.827 -4.219 0.070 1.00 98.69 108 ALA A O 1
ATOM 903 N N . ALA A 1 109 ? 4.246 -2.587 -0.509 1.00 98.44 109 ALA A N 1
ATOM 904 C CA . ALA A 1 109 ? 4.219 -2.896 -1.938 1.00 98.44 109 ALA A CA 1
ATOM 905 C C . ALA A 1 109 ? 4.623 -4.353 -2.215 1.00 98.44 109 ALA A C 1
ATOM 907 O O . ALA A 1 109 ? 3.907 -5.068 -2.919 1.00 98.44 109 ALA A O 1
ATOM 908 N N . ARG A 1 110 ? 5.721 -4.810 -1.600 1.00 97.88 110 ARG A N 1
ATOM 909 C CA . ARG A 1 110 ? 6.206 -6.189 -1.734 1.00 97.88 110 ARG A CA 1
ATOM 910 C C . ARG A 1 110 ? 5.255 -7.197 -1.096 1.00 97.88 110 ARG A C 1
ATOM 912 O O . ARG A 1 110 ? 4.925 -8.195 -1.724 1.00 97.88 110 ARG A O 1
ATOM 919 N N . ALA A 1 111 ? 4.739 -6.921 0.100 1.00 98.38 111 ALA A N 1
ATOM 920 C CA . ALA A 1 111 ? 3.797 -7.825 0.753 1.00 98.38 111 ALA A CA 1
ATOM 921 C C . ALA A 1 111 ? 2.471 -7.941 -0.011 1.00 98.38 111 ALA A C 1
ATOM 923 O O . ALA A 1 111 ? 1.940 -9.036 -0.146 1.00 98.38 111 ALA A O 1
ATOM 924 N N . MET A 1 112 ? 1.937 -6.841 -0.548 1.00 97.88 112 MET A N 1
ATOM 925 C CA . MET A 1 112 ? 0.696 -6.866 -1.333 1.00 97.88 112 MET A CA 1
ATOM 926 C C . MET A 1 112 ? 0.874 -7.583 -2.675 1.00 97.88 112 MET A C 1
ATOM 928 O O . MET A 1 112 ? -0.069 -8.220 -3.141 1.00 97.88 112 MET A O 1
ATOM 932 N N . LYS A 1 113 ? 2.067 -7.539 -3.279 1.00 95.75 113 LYS A N 1
ATOM 933 C CA . LYS A 1 113 ? 2.385 -8.368 -4.449 1.00 95.75 113 LYS A CA 1
ATOM 934 C C . LYS A 1 113 ? 2.213 -9.854 -4.125 1.00 95.75 113 LYS A C 1
ATOM 936 O O . LYS A 1 113 ? 1.498 -10.541 -4.842 1.00 95.75 113 LYS A O 1
ATOM 941 N N . GLU A 1 114 ? 2.802 -10.319 -3.025 1.00 95.44 114 GLU A N 1
ATOM 942 C CA . GLU A 1 114 ? 2.767 -11.739 -2.644 1.00 95.44 114 GLU A CA 1
ATOM 943 C C . GLU A 1 114 ? 1.400 -12.177 -2.092 1.00 95.44 114 GLU A C 1
ATOM 945 O O . GLU A 1 114 ? 0.892 -13.244 -2.423 1.00 95.44 114 GLU A O 1
ATOM 950 N N . LEU A 1 115 ? 0.768 -11.353 -1.252 1.00 96.12 115 LEU A N 1
ATOM 951 C CA . LEU A 1 115 ? -0.468 -11.732 -0.566 1.00 96.12 115 LEU A CA 1
ATOM 952 C C . LEU A 1 115 ? -1.727 -11.442 -1.380 1.00 96.12 115 LEU A C 1
ATOM 954 O O . LEU A 1 115 ? -2.727 -12.149 -1.228 1.00 96.12 115 LEU A O 1
ATOM 958 N N . PHE A 1 116 ? -1.733 -10.357 -2.158 1.00 95.00 116 PHE A N 1
ATOM 959 C CA . PHE A 1 116 ? -2.928 -9.888 -2.864 1.00 95.00 116 PHE A CA 1
ATOM 960 C C . PHE A 1 116 ? -2.819 -10.105 -4.368 1.00 95.00 116 PHE A C 1
ATOM 962 O O . PHE A 1 116 ? -3.801 -9.861 -5.053 1.00 95.00 116 PHE A O 1
ATOM 969 N N . PHE A 1 117 ? -1.662 -10.513 -4.901 1.00 92.69 117 PHE A N 1
ATOM 970 C CA . PHE A 1 117 ? -1.391 -10.461 -6.344 1.00 92.69 117 PHE A CA 1
ATOM 971 C C . PHE A 1 117 ? -1.598 -9.048 -6.912 1.00 92.69 117 PHE A C 1
ATOM 973 O O . PHE A 1 117 ? -2.081 -8.853 -8.026 1.00 92.69 117 PHE A O 1
ATOM 980 N N . PHE A 1 118 ? -1.269 -8.034 -6.107 1.00 93.56 118 PHE A N 1
ATOM 981 C CA . PHE A 1 118 ? -1.385 -6.642 -6.510 1.00 93.56 118 PHE A CA 1
ATOM 982 C C . PHE A 1 118 ? -0.250 -6.253 -7.465 1.00 93.56 118 PHE A C 1
ATOM 984 O O . PHE A 1 118 ? 0.925 -6.503 -7.187 1.00 93.56 118 PHE A O 1
ATOM 991 N N . ALA A 1 119 ? -0.603 -5.544 -8.537 1.00 91.56 119 ALA A N 1
ATOM 992 C CA . ALA A 1 119 ? 0.342 -4.891 -9.432 1.00 91.56 119 ALA A CA 1
ATOM 993 C C . ALA A 1 119 ? -0.084 -3.438 -9.700 1.00 91.56 119 ALA A C 1
ATOM 995 O O . ALA A 1 119 ? -1.263 -3.177 -9.958 1.00 91.56 119 ALA A O 1
ATOM 996 N N . PRO A 1 120 ? 0.842 -2.464 -9.653 1.00 94.12 120 PRO A N 1
ATOM 997 C CA . PRO A 1 120 ? 0.497 -1.071 -9.894 1.00 94.12 120 PRO A CA 1
ATOM 998 C C . PRO A 1 120 ? 0.219 -0.822 -11.380 1.00 94.12 120 PRO A C 1
ATOM 1000 O O . PRO A 1 120 ? 0.931 -1.315 -12.251 1.00 94.12 120 PRO A O 1
ATOM 1003 N N . SER A 1 121 ? -0.768 0.024 -11.679 1.00 91.94 121 SER A N 1
ATOM 1004 C CA . SER A 1 121 ? -0.967 0.546 -13.034 1.00 91.94 121 SER A CA 1
ATOM 1005 C C . SER A 1 121 ? -0.064 1.751 -13.316 1.00 91.94 121 SER A C 1
ATOM 1007 O O . SER A 1 121 ? 0.342 2.467 -12.400 1.00 91.94 121 SER A O 1
ATOM 1009 N N . GLU A 1 122 ? 0.198 2.040 -14.594 1.00 89.81 122 GLU A N 1
ATOM 1010 C CA . GLU A 1 122 ? 0.926 3.253 -15.009 1.00 89.81 122 GLU A CA 1
ATOM 1011 C C . GLU A 1 122 ? 0.259 4.529 -14.466 1.00 89.81 122 GLU A C 1
ATOM 1013 O O . GLU A 1 122 ? 0.937 5.439 -13.989 1.00 89.81 122 GLU A O 1
ATOM 1018 N N . ALA A 1 123 ? -1.080 4.553 -14.444 1.00 88.62 123 ALA A N 1
ATOM 1019 C CA . ALA A 1 123 ? -1.845 5.627 -13.823 1.00 88.62 123 ALA A CA 1
ATOM 1020 C C . ALA A 1 123 ? -1.489 5.778 -12.337 1.00 88.62 123 ALA A C 1
ATOM 1022 O O . ALA A 1 123 ? -1.135 6.870 -11.908 1.00 88.62 123 ALA A O 1
ATOM 1023 N N . LEU A 1 124 ? -1.486 4.690 -11.558 1.00 91.88 124 LEU A N 1
ATOM 1024 C CA . LEU A 1 124 ? -1.109 4.747 -10.143 1.00 91.88 124 LEU A CA 1
ATOM 1025 C C . LEU A 1 124 ? 0.330 5.250 -9.936 1.00 91.88 124 LEU A C 1
ATOM 1027 O O . LEU A 1 124 ? 0.576 6.050 -9.034 1.00 91.88 124 LEU A O 1
ATOM 1031 N N . LEU A 1 125 ? 1.279 4.834 -10.778 1.00 92.88 125 LEU A N 1
ATOM 1032 C CA . LEU A 1 125 ? 2.663 5.320 -10.711 1.00 92.88 125 LEU A CA 1
ATOM 1033 C C . LEU A 1 125 ? 2.742 6.838 -10.919 1.00 92.88 125 LEU A C 1
ATOM 1035 O O . LEU A 1 125 ? 3.421 7.533 -10.157 1.00 92.88 125 LEU A O 1
ATOM 1039 N N . LEU A 1 126 ? 2.010 7.366 -11.904 1.00 89.12 126 LEU A N 1
ATOM 1040 C CA . LEU A 1 126 ? 1.896 8.807 -12.141 1.00 89.12 126 LEU A CA 1
ATOM 1041 C C . LEU A 1 126 ? 1.269 9.523 -10.941 1.00 89.12 126 LEU A C 1
ATOM 1043 O O . LEU A 1 126 ? 1.756 10.579 -10.524 1.00 89.12 126 LEU A O 1
ATOM 1047 N N . GLU A 1 127 ? 0.231 8.934 -10.346 1.00 89.38 127 GLU A N 1
ATOM 1048 C CA . GLU A 1 127 ? -0.436 9.502 -9.177 1.00 89.38 127 GLU A CA 1
ATOM 1049 C C . GLU A 1 127 ? 0.483 9.574 -7.952 1.00 89.38 127 GLU A C 1
ATOM 1051 O O . GLU A 1 127 ? 0.484 10.579 -7.233 1.00 89.38 127 GLU A O 1
ATOM 1056 N N . LEU A 1 128 ? 1.292 8.541 -7.713 1.00 91.69 128 LEU A N 1
ATOM 1057 C CA . LEU A 1 128 ? 2.279 8.503 -6.631 1.00 91.69 128 LEU A CA 1
ATOM 1058 C C . LEU A 1 128 ? 3.455 9.454 -6.902 1.00 91.69 128 LEU A C 1
ATOM 1060 O O . LEU A 1 128 ? 3.941 10.130 -5.989 1.00 91.69 128 LEU A O 1
ATOM 1064 N N . ALA A 1 129 ? 3.881 9.579 -8.161 1.00 90.06 129 ALA A N 1
ATOM 1065 C CA . ALA A 1 129 ? 4.930 10.511 -8.556 1.00 90.06 129 ALA A CA 1
ATOM 1066 C C . ALA A 1 129 ? 4.499 11.975 -8.372 1.00 90.06 129 ALA A C 1
ATOM 1068 O O . ALA A 1 129 ? 5.249 12.765 -7.791 1.00 90.06 129 ALA A O 1
ATOM 1069 N N . ALA A 1 130 ? 3.291 12.342 -8.804 1.00 84.12 130 ALA A N 1
ATOM 1070 C CA . ALA A 1 130 ? 2.749 13.696 -8.661 1.00 84.12 130 ALA A CA 1
ATOM 1071 C C . ALA A 1 130 ? 2.209 14.002 -7.259 1.00 84.12 130 ALA A C 1
ATOM 1073 O O . ALA A 1 130 ? 2.223 15.153 -6.824 1.00 84.12 130 ALA A O 1
ATOM 1074 N N . GLY A 1 131 ? 1.768 12.982 -6.527 1.00 78.50 131 GLY A N 1
ATOM 1075 C CA . GLY A 1 131 ? 1.054 13.130 -5.267 1.00 78.50 131 GLY A CA 1
ATOM 1076 C C . GLY A 1 131 ? -0.431 13.455 -5.476 1.00 78.50 131 GLY A C 1
ATOM 1077 O O . GLY A 1 131 ? -0.819 14.247 -6.332 1.00 78.50 131 GLY A O 1
ATOM 1078 N N . SER A 1 132 ? -1.285 12.886 -4.620 1.00 65.25 132 SER A N 1
ATOM 1079 C CA . SER A 1 132 ? -2.756 12.922 -4.745 1.00 65.25 132 SER A CA 1
ATOM 1080 C C . SER A 1 132 ? -3.376 14.332 -4.878 1.00 65.25 132 SER A C 1
ATOM 1082 O O . SER A 1 132 ? -4.408 14.506 -5.527 1.00 65.25 132 SER A O 1
ATOM 1084 N N . LYS A 1 133 ? -2.739 15.371 -4.313 1.00 60.31 133 LYS A N 1
ATOM 1085 C CA . LYS A 1 133 ? -3.213 16.766 -4.414 1.00 60.31 133 LYS A CA 1
ATOM 1086 C C . LYS A 1 133 ? -3.090 17.349 -5.829 1.00 60.31 133 LYS A C 1
ATOM 1088 O O . LYS A 1 133 ? -3.864 18.244 -6.163 1.00 60.31 133 LYS A O 1
ATOM 1093 N N . ALA A 1 134 ? -2.146 16.863 -6.637 1.00 58.66 134 ALA A N 1
ATOM 1094 C CA . ALA A 1 134 ? -1.881 17.387 -7.975 1.00 58.66 134 ALA A CA 1
ATOM 1095 C C . ALA A 1 134 ? -3.010 17.064 -8.962 1.00 58.66 134 ALA A C 1
ATOM 1097 O O . ALA A 1 134 ? -3.378 17.899 -9.781 1.00 58.66 134 ALA A O 1
ATOM 1098 N N . LEU A 1 135 ? -3.593 15.872 -8.827 1.00 62.41 135 LEU A N 1
ATOM 1099 C CA . LEU A 1 135 ? -4.619 15.349 -9.732 1.00 62.41 135 LEU A CA 1
ATOM 1100 C C . LEU A 1 135 ? -6.000 15.938 -9.450 1.00 62.41 135 LEU A C 1
ATOM 1102 O O . LEU A 1 135 ? -6.764 16.207 -10.368 1.00 62.41 135 LEU A O 1
ATOM 1106 N N . ARG A 1 136 ? -6.334 16.115 -8.166 1.00 61.88 136 ARG A N 1
ATOM 1107 C CA . ARG A 1 136 ? -7.682 16.526 -7.746 1.00 61.88 136 ARG A CA 1
ATOM 1108 C C . ARG A 1 136 ? -7.942 18.020 -7.934 1.00 61.88 136 ARG A C 1
ATOM 1110 O O . ARG A 1 136 ? -9.078 18.402 -8.176 1.00 61.88 136 ARG A O 1
ATOM 1117 N N . ASN A 1 137 ? -6.902 18.850 -7.831 1.00 68.00 137 ASN A N 1
ATOM 1118 C CA . ASN A 1 137 ? -7.027 20.307 -7.853 1.00 68.00 137 ASN A CA 1
ATOM 1119 C C . ASN A 1 137 ? -6.153 20.901 -8.968 1.00 68.00 137 ASN A C 1
ATOM 1121 O O . ASN A 1 137 ? -5.020 21.306 -8.687 1.00 68.00 137 ASN A O 1
ATOM 1125 N N . PRO A 1 138 ? -6.626 20.962 -10.224 1.00 67.75 138 PRO A N 1
ATOM 1126 C CA . PRO A 1 138 ? -5.851 21.538 -11.314 1.00 67.75 138 PRO A CA 1
ATOM 1127 C C . PRO A 1 138 ? -5.565 23.018 -11.025 1.00 67.75 138 PRO A C 1
ATOM 1129 O O . PRO A 1 138 ? -6.450 23.864 -10.966 1.00 67.75 138 PRO A O 1
ATOM 1132 N N . SER A 1 139 ? -4.291 23.320 -10.805 1.00 80.31 139 SER A N 1
ATOM 1133 C CA . SER A 1 139 ? -3.741 24.669 -10.660 1.00 80.31 139 SER A CA 1
ATOM 1134 C C . SER A 1 139 ? -2.479 24.743 -11.504 1.00 80.31 139 SER A C 1
ATOM 1136 O O . SER A 1 139 ? -1.908 23.702 -11.817 1.00 80.31 139 SER A O 1
ATOM 1138 N N . LYS A 1 140 ? -1.995 25.941 -11.852 1.00 81.12 140 LYS A N 1
ATOM 1139 C CA . LYS A 1 140 ? -0.753 26.074 -12.637 1.00 81.12 140 LYS A CA 1
ATOM 1140 C C . LYS A 1 140 ? 0.405 25.275 -12.021 1.00 81.12 140 LYS A C 1
ATOM 1142 O O . LYS A 1 140 ? 1.036 24.478 -12.704 1.00 81.12 140 LYS A O 1
ATOM 1147 N N . ARG A 1 141 ? 0.575 25.389 -10.700 1.00 77.31 141 ARG A N 1
ATOM 1148 C CA . ARG A 1 141 ? 1.559 24.625 -9.920 1.00 77.31 141 ARG A CA 1
ATOM 1149 C C . ARG A 1 141 ? 1.340 23.111 -10.002 1.00 77.31 141 ARG A C 1
ATOM 1151 O O . ARG A 1 141 ? 2.298 22.362 -10.151 1.00 77.31 141 ARG A O 1
ATOM 1158 N N . ASN A 1 142 ? 0.096 22.650 -9.886 1.00 77.44 142 ASN A N 1
ATOM 1159 C CA . ASN A 1 142 ? -0.207 21.219 -9.939 1.00 77.44 142 ASN A CA 1
ATOM 1160 C C . ASN A 1 142 ? -0.084 20.651 -11.360 1.00 77.44 142 ASN A C 1
ATOM 1162 O O . ASN A 1 142 ? 0.360 19.521 -11.508 1.00 77.44 142 ASN A O 1
ATOM 1166 N N . MET A 1 143 ? -0.394 21.435 -12.395 1.00 77.31 143 MET A N 1
ATOM 1167 C CA . MET A 1 143 ? -0.162 21.067 -13.794 1.00 77.31 143 MET A CA 1
ATOM 1168 C C . MET A 1 143 ? 1.334 20.939 -14.092 1.00 77.31 143 MET A C 1
ATOM 1170 O O . MET A 1 143 ? 1.753 19.946 -14.676 1.00 77.31 143 MET A O 1
ATOM 1174 N N . GLU A 1 144 ? 2.156 21.883 -13.626 1.00 80.88 144 GLU A N 1
ATOM 1175 C CA . GLU A 1 144 ? 3.619 21.786 -13.725 1.00 80.88 144 GLU A CA 1
ATOM 1176 C C . GLU A 1 144 ? 4.154 20.543 -12.993 1.00 80.88 144 GLU A C 1
ATOM 1178 O O . GLU A 1 144 ? 4.991 19.818 -13.533 1.00 80.88 144 GLU A O 1
ATOM 1183 N N . LEU A 1 145 ? 3.632 20.246 -11.797 1.00 80.06 145 LEU A N 1
ATOM 1184 C CA . LEU A 1 145 ? 3.990 19.042 -11.046 1.00 80.06 145 LEU A CA 1
ATOM 1185 C C . LEU A 1 145 ? 3.599 17.759 -11.797 1.00 80.06 145 LEU A C 1
ATOM 1187 O O . LEU A 1 145 ? 4.409 16.843 -11.878 1.00 80.06 145 LEU A O 1
ATOM 1191 N N . MET A 1 146 ? 2.400 17.709 -12.384 1.00 79.75 146 MET A N 1
ATOM 1192 C CA . MET A 1 146 ? 1.938 16.585 -13.206 1.00 79.75 146 MET A CA 1
ATOM 1193 C C . MET A 1 146 ? 2.828 16.372 -14.432 1.00 79.75 146 MET A C 1
ATOM 1195 O O . MET A 1 146 ? 3.241 15.246 -14.689 1.00 79.75 146 MET A O 1
ATOM 1199 N N . ILE A 1 147 ? 3.178 17.442 -15.153 1.00 83.38 147 ILE A N 1
ATOM 1200 C CA . ILE A 1 147 ? 4.066 17.371 -16.324 1.00 83.38 147 ILE A CA 1
ATOM 1201 C C . ILE A 1 147 ? 5.444 16.837 -15.921 1.00 83.38 147 ILE A C 1
ATOM 1203 O O . ILE A 1 147 ? 5.983 15.948 -16.580 1.00 83.38 147 ILE A O 1
ATOM 1207 N N . ASN A 1 148 ? 6.014 17.347 -14.827 1.00 83.56 148 ASN A N 1
ATOM 1208 C CA . ASN A 1 148 ? 7.319 16.897 -14.342 1.00 83.56 148 ASN A CA 1
ATOM 1209 C C . ASN A 1 148 ? 7.285 15.434 -13.878 1.00 83.56 148 ASN A C 1
ATOM 1211 O O . ASN A 1 148 ? 8.212 14.677 -14.169 1.00 83.56 148 ASN A O 1
ATOM 1215 N N . SER A 1 149 ? 6.210 15.019 -13.210 1.00 83.56 149 SER A N 1
ATOM 1216 C CA . SER A 1 149 ? 6.003 13.627 -12.809 1.00 83.56 149 SER A CA 1
ATOM 1217 C C . SER A 1 149 ? 5.802 12.693 -14.000 1.00 83.56 149 SER A C 1
ATOM 1219 O O . SER A 1 149 ? 6.380 11.610 -13.990 1.00 83.56 149 SER A O 1
ATOM 1221 N N . SER A 1 150 ? 5.074 13.116 -15.041 1.00 83.50 150 SER A N 1
ATOM 1222 C CA . SER A 1 150 ? 4.917 12.345 -16.285 1.00 83.50 150 SER A CA 1
ATOM 1223 C C . SER A 1 150 ? 6.265 12.087 -16.934 1.00 83.50 150 SER A C 1
ATOM 1225 O O . SER A 1 150 ? 6.655 10.936 -17.094 1.00 83.50 150 SER A O 1
ATOM 1227 N N . LYS A 1 151 ? 7.052 13.148 -17.156 1.00 86.81 151 LYS A N 1
ATOM 1228 C CA . LYS A 1 151 ? 8.415 13.035 -17.699 1.00 86.81 151 LYS A CA 1
ATOM 1229 C C . LYS A 1 151 ? 9.294 12.098 -16.872 1.00 86.81 151 LYS A C 1
ATOM 1231 O O . LYS A 1 151 ? 10.136 11.391 -17.417 1.00 86.81 151 LYS A O 1
ATOM 1236 N N . LYS A 1 152 ? 9.124 12.094 -15.546 1.00 86.12 152 LYS A N 1
ATOM 1237 C CA . LYS A 1 152 ? 9.895 11.230 -14.648 1.00 86.12 152 LYS A CA 1
ATOM 1238 C C . LYS A 1 152 ? 9.489 9.762 -14.771 1.00 86.12 152 LYS A C 1
ATOM 1240 O O . LYS A 1 152 ? 10.373 8.911 -14.834 1.00 86.12 152 LYS A O 1
ATOM 1245 N N . ILE A 1 153 ? 8.192 9.467 -14.800 1.00 88.88 153 ILE A N 1
ATOM 1246 C CA . ILE A 1 153 ? 7.696 8.100 -14.996 1.00 88.88 153 ILE A CA 1
ATOM 1247 C C . ILE A 1 153 ? 8.056 7.598 -16.395 1.00 88.88 153 ILE A C 1
ATOM 1249 O O . ILE A 1 153 ? 8.580 6.496 -16.513 1.00 88.88 153 ILE A O 1
ATOM 1253 N N . GLU A 1 154 ? 7.897 8.424 -17.428 1.00 86.81 154 GLU A N 1
ATOM 1254 C CA . GLU A 1 154 ? 8.347 8.127 -18.793 1.00 86.81 154 GLU A CA 1
ATOM 1255 C C . GLU A 1 154 ? 9.846 7.814 -18.840 1.00 86.81 154 GLU A C 1
ATOM 1257 O O . GLU A 1 154 ? 10.253 6.842 -19.473 1.00 86.81 154 GLU A O 1
ATOM 1262 N N . PHE A 1 155 ? 10.676 8.580 -18.124 1.00 89.19 155 PHE A N 1
ATOM 1263 C CA . PHE A 1 155 ? 12.105 8.295 -18.013 1.00 89.19 155 PHE A CA 1
ATOM 1264 C C . PHE A 1 155 ? 12.375 6.927 -17.369 1.00 89.19 155 PHE A C 1
ATOM 1266 O O . PHE A 1 155 ? 13.186 6.166 -17.893 1.00 89.19 155 PHE A O 1
ATOM 1273 N N . LEU A 1 156 ? 11.699 6.594 -16.262 1.00 88.44 156 LEU A N 1
ATOM 1274 C CA . LEU A 1 156 ? 11.866 5.300 -15.588 1.00 88.44 156 LEU A CA 1
ATOM 1275 C C . LEU A 1 156 ? 11.397 4.131 -16.467 1.00 88.44 156 LEU A C 1
ATOM 1277 O O . LEU A 1 156 ? 12.093 3.120 -16.553 1.00 88.44 156 LEU A O 1
ATOM 1281 N N . LEU A 1 157 ? 10.264 4.290 -17.156 1.00 86.56 157 LEU A N 1
ATOM 1282 C CA . LEU A 1 157 ? 9.749 3.322 -18.128 1.00 86.56 157 LEU A CA 1
ATOM 1283 C C . LEU A 1 157 ? 10.745 3.115 -19.272 1.00 86.56 157 LEU A C 1
ATOM 1285 O O . LEU A 1 157 ? 11.080 1.982 -19.610 1.00 86.56 157 LEU A O 1
ATOM 1289 N N . HIS A 1 158 ? 11.276 4.201 -19.834 1.00 87.38 158 HIS A N 1
ATOM 1290 C CA . HIS A 1 158 ? 12.249 4.138 -20.920 1.00 87.38 158 HIS A CA 1
ATOM 1291 C C . HIS A 1 158 ? 13.580 3.516 -20.477 1.00 87.38 158 HIS A C 1
ATOM 1293 O O . HIS A 1 158 ? 14.185 2.743 -21.222 1.00 87.38 158 HIS A O 1
ATOM 1299 N N . GLN A 1 159 ? 14.039 3.816 -19.260 1.00 88.94 159 GLN A N 1
ATOM 1300 C CA . GLN A 1 159 ? 15.217 3.174 -18.685 1.00 88.94 159 GLN A CA 1
ATOM 1301 C C . GLN A 1 159 ? 14.989 1.667 -18.532 1.00 88.94 159 GLN A C 1
ATOM 1303 O O . GLN A 1 159 ? 15.829 0.883 -18.971 1.00 88.94 159 GLN A O 1
ATOM 1308 N N . ARG A 1 160 ? 13.840 1.254 -17.982 1.00 88.50 160 ARG A N 1
ATOM 1309 C CA . ARG A 1 160 ? 13.526 -0.170 -17.829 1.00 88.50 160 ARG A CA 1
ATOM 1310 C C . ARG A 1 160 ? 13.399 -0.877 -19.177 1.00 88.50 160 ARG A C 1
ATOM 1312 O O . ARG A 1 160 ? 13.884 -1.990 -19.326 1.00 88.50 160 ARG A O 1
ATOM 1319 N N . HIS A 1 161 ? 12.839 -0.212 -20.184 1.00 85.44 161 HIS A N 1
ATOM 1320 C CA . HIS A 1 161 ? 12.796 -0.741 -21.545 1.00 85.44 161 HIS A CA 1
ATOM 1321 C C . HIS A 1 161 ? 14.195 -1.033 -22.108 1.00 85.44 161 HIS A C 1
ATOM 1323 O O . HIS A 1 161 ? 14.411 -2.087 -22.699 1.00 85.44 161 HIS A O 1
ATOM 1329 N N . LYS A 1 162 ? 15.161 -0.132 -21.892 1.00 86.94 162 LYS A N 1
ATOM 1330 C CA . LYS A 1 162 ? 16.557 -0.354 -22.300 1.00 86.94 162 LYS A CA 1
ATOM 1331 C C . LYS A 1 162 ? 17.205 -1.526 -21.567 1.00 86.94 162 LYS A C 1
ATOM 1333 O O . LYS A 1 162 ? 17.933 -2.284 -22.197 1.00 86.94 162 LYS A O 1
ATOM 1338 N N . GLU A 1 163 ? 16.939 -1.670 -20.268 1.00 88.19 163 GLU A N 1
ATOM 1339 C CA . GLU A 1 163 ? 17.402 -2.817 -19.473 1.00 88.19 163 GLU A CA 1
ATOM 1340 C C . GLU A 1 163 ? 16.852 -4.132 -20.053 1.00 88.19 163 GLU A C 1
ATOM 1342 O O . GLU A 1 163 ? 17.626 -5.037 -20.343 1.00 88.19 163 GLU A O 1
ATOM 1347 N N . LEU A 1 164 ? 15.550 -4.193 -20.357 1.00 86.81 164 LEU A N 1
ATOM 1348 C CA . LEU A 1 164 ? 14.922 -5.370 -20.973 1.00 86.81 164 LEU A CA 1
ATOM 1349 C C . LEU A 1 164 ? 15.524 -5.721 -22.338 1.00 86.81 164 LEU A C 1
ATOM 1351 O O . LEU A 1 164 ? 15.794 -6.890 -22.604 1.00 86.81 164 LEU A O 1
ATOM 1355 N N . LEU A 1 165 ? 15.778 -4.721 -23.188 1.00 86.00 165 LEU A N 1
ATOM 1356 C CA . LEU A 1 165 ? 16.434 -4.945 -24.480 1.00 86.00 165 LEU A CA 1
ATOM 1357 C C . LEU A 1 165 ? 17.854 -5.502 -24.308 1.00 86.00 165 LEU A C 1
ATOM 1359 O O . LEU A 1 165 ? 18.262 -6.371 -25.076 1.00 86.00 165 LEU A O 1
ATOM 1363 N N . ALA A 1 166 ? 18.596 -5.037 -23.299 1.00 87.50 166 ALA A N 1
ATOM 1364 C CA . ALA A 1 166 ? 19.919 -5.567 -22.971 1.00 87.50 166 ALA A CA 1
ATOM 1365 C C . ALA A 1 166 ? 19.857 -7.008 -22.427 1.00 87.50 166 ALA A C 1
ATOM 1367 O O . ALA A 1 166 ? 20.766 -7.795 -22.680 1.00 87.50 166 ALA A O 1
ATOM 1368 N N . GLU A 1 167 ? 18.770 -7.367 -21.742 1.00 86.50 167 GLU A N 1
ATOM 1369 C CA . GLU A 1 167 ? 18.448 -8.735 -21.308 1.00 86.50 167 GLU A CA 1
ATOM 1370 C C . GLU A 1 167 ? 17.924 -9.625 -22.462 1.00 86.50 167 GLU A C 1
ATOM 1372 O O . GLU A 1 167 ? 17.635 -10.802 -22.255 1.00 86.50 167 GLU A O 1
ATO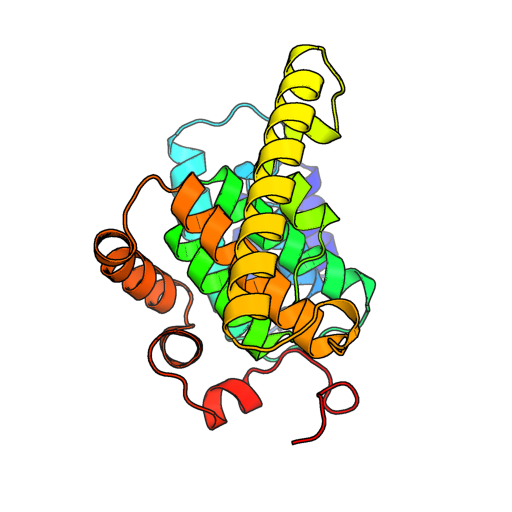M 1377 N N . GLY A 1 168 ? 17.790 -9.090 -23.684 1.00 82.81 168 GLY A N 1
ATOM 1378 C CA . GLY A 1 168 ? 17.276 -9.817 -24.852 1.00 82.81 168 GLY A CA 1
ATOM 1379 C C . GLY A 1 168 ? 15.751 -9.983 -24.878 1.00 82.81 168 GLY A C 1
ATOM 1380 O O . GLY A 1 168 ? 15.232 -10.774 -25.666 1.00 82.81 168 GLY A O 1
ATOM 1381 N N . ARG A 1 169 ? 15.019 -9.246 -24.035 1.00 82.81 169 ARG A N 1
ATOM 1382 C CA . ARG A 1 169 ? 13.550 -9.244 -23.959 1.00 82.81 169 ARG A CA 1
ATOM 1383 C C . ARG A 1 169 ? 12.976 -8.046 -24.725 1.00 82.81 169 ARG A C 1
ATOM 1385 O O . ARG A 1 169 ? 13.594 -6.988 -24.811 1.00 82.81 169 ARG A O 1
ATOM 1392 N N . SER A 1 170 ? 11.766 -8.192 -25.267 1.00 76.75 170 SER A N 1
ATOM 1393 C CA . SER A 1 170 ? 11.026 -7.104 -25.930 1.00 76.75 170 SER A CA 1
ATOM 1394 C C . SER A 1 170 ? 9.735 -6.798 -25.179 1.00 76.75 170 SER A C 1
ATOM 1396 O O . SER A 1 170 ? 9.032 -7.724 -24.783 1.00 76.75 170 SER A O 1
ATOM 1398 N N . LEU A 1 171 ? 9.393 -5.509 -25.049 1.00 68.44 171 LEU A N 1
ATOM 1399 C CA . LEU A 1 171 ? 8.113 -5.060 -24.480 1.00 68.44 171 LEU A CA 1
ATOM 1400 C C . LEU A 1 171 ? 6.904 -5.600 -25.254 1.00 68.44 171 LEU A C 1
ATOM 1402 O O . LEU A 1 171 ? 5.857 -5.826 -24.658 1.00 68.44 171 LEU A O 1
ATOM 1406 N N . GLU A 1 172 ? 7.048 -5.808 -26.564 1.00 71.19 172 GLU A N 1
ATOM 1407 C CA . GLU A 1 172 ? 5.972 -6.296 -27.440 1.00 71.19 172 GLU A CA 1
ATOM 1408 C C . GLU A 1 172 ? 5.622 -7.767 -27.182 1.00 71.19 172 GLU A C 1
ATOM 1410 O O . GLU A 1 172 ? 4.532 -8.209 -27.530 1.00 71.19 172 GLU A O 1
ATOM 1415 N N . ASN A 1 173 ? 6.528 -8.507 -26.533 1.00 79.25 173 ASN A N 1
ATOM 1416 C CA . ASN A 1 173 ? 6.379 -9.933 -26.255 1.00 79.25 173 ASN A CA 1
ATOM 1417 C C . ASN A 1 173 ? 6.113 -10.227 -24.775 1.00 79.25 173 ASN A C 1
ATOM 1419 O O . ASN A 1 173 ? 6.079 -11.395 -24.396 1.00 79.25 173 ASN A O 1
ATOM 1423 N N . LEU A 1 174 ? 5.954 -9.196 -23.938 1.00 83.88 174 LEU A N 1
ATOM 1424 C CA . LEU A 1 174 ? 5.639 -9.405 -22.531 1.00 83.88 174 LEU A CA 1
ATOM 1425 C C . LEU A 1 174 ? 4.184 -9.834 -22.374 1.00 83.88 174 LEU A C 1
ATOM 1427 O O . LEU A 1 174 ? 3.255 -9.190 -22.868 1.00 83.88 174 LEU A O 1
ATOM 1431 N N . THR A 1 175 ? 3.988 -10.898 -21.612 1.00 87.88 175 THR A N 1
ATOM 1432 C CA . THR A 1 175 ? 2.684 -11.275 -21.078 1.00 87.88 175 THR A CA 1
ATOM 1433 C C . THR A 1 175 ? 2.158 -10.197 -20.122 1.00 87.88 175 THR A C 1
ATOM 1435 O O . THR A 1 175 ? 2.898 -9.341 -19.627 1.00 87.88 175 THR A O 1
ATOM 1438 N N . ALA A 1 176 ? 0.855 -10.234 -19.826 1.00 84.44 176 ALA A N 1
ATOM 1439 C CA . ALA A 1 176 ? 0.254 -9.312 -18.861 1.00 84.44 176 ALA A CA 1
ATOM 1440 C C . ALA A 1 176 ? 0.893 -9.430 -17.463 1.00 84.44 176 ALA A C 1
ATOM 1442 O O . ALA A 1 176 ? 1.094 -8.418 -16.794 1.00 84.44 176 ALA A O 1
ATOM 1443 N N . GLU A 1 177 ? 1.259 -10.647 -17.056 1.00 84.38 177 GLU A N 1
ATOM 1444 C CA . GLU A 1 177 ? 1.932 -10.927 -15.785 1.00 84.38 177 GLU A CA 1
ATOM 1445 C C . GLU A 1 177 ? 3.358 -10.366 -15.756 1.00 84.38 177 GLU A C 1
ATOM 1447 O O . GLU A 1 177 ? 3.749 -9.704 -14.795 1.00 84.38 177 GLU A O 1
ATOM 1452 N N . GLU A 1 178 ? 4.118 -10.533 -16.840 1.00 87.62 178 GLU A N 1
ATOM 1453 C CA . GLU A 1 178 ? 5.439 -9.914 -16.940 1.00 87.62 178 GLU A CA 1
ATOM 1454 C C . GLU A 1 178 ? 5.331 -8.390 -16.919 1.00 87.62 178 GLU A C 1
ATOM 1456 O O . GLU A 1 178 ? 6.063 -7.739 -16.178 1.00 87.62 178 GLU A O 1
ATOM 1461 N N . LYS A 1 179 ? 4.380 -7.796 -17.652 1.00 87.69 179 LYS A N 1
ATOM 1462 C CA . LYS A 1 179 ? 4.157 -6.344 -17.598 1.00 87.69 179 LYS A CA 1
ATOM 1463 C C . LYS A 1 179 ? 3.829 -5.879 -16.171 1.00 87.69 179 LYS A C 1
ATOM 1465 O O . LYS A 1 179 ? 4.355 -4.856 -15.731 1.00 87.69 179 LYS A O 1
ATOM 1470 N N . ALA A 1 180 ? 2.995 -6.622 -15.447 1.00 87.94 180 ALA A N 1
ATOM 1471 C CA . ALA A 1 180 ? 2.665 -6.350 -14.050 1.00 87.94 180 ALA A CA 1
ATOM 1472 C C . ALA A 1 180 ? 3.906 -6.407 -13.140 1.00 87.94 180 ALA A C 1
ATOM 1474 O O . ALA A 1 180 ? 4.110 -5.508 -12.318 1.00 87.94 180 ALA A O 1
ATOM 1475 N N . HIS A 1 181 ? 4.771 -7.406 -13.338 1.00 89.81 181 HIS A N 1
ATOM 1476 C CA . HIS A 1 181 ? 6.051 -7.521 -12.640 1.00 89.81 181 HIS A CA 1
ATOM 1477 C C . HIS A 1 181 ? 6.957 -6.307 -12.898 1.00 89.81 181 HIS A C 1
ATOM 1479 O O . HIS A 1 181 ? 7.455 -5.691 -11.953 1.00 89.81 181 HIS A O 1
ATOM 1485 N N . GLU A 1 182 ? 7.116 -5.908 -14.163 1.00 91.25 182 GLU A N 1
ATOM 1486 C CA . GLU A 1 182 ? 7.960 -4.768 -14.539 1.00 91.25 182 GLU A CA 1
ATOM 1487 C C . GLU A 1 182 ? 7.454 -3.442 -13.943 1.00 91.25 182 GLU A C 1
ATOM 1489 O O . GLU A 1 182 ? 8.246 -2.621 -13.472 1.00 91.25 182 GLU A O 1
ATOM 1494 N N . LEU A 1 183 ? 6.135 -3.233 -13.895 1.00 92.62 183 LEU A N 1
ATOM 1495 C CA . LEU A 1 183 ? 5.543 -2.060 -13.240 1.00 92.62 183 LEU A CA 1
ATOM 1496 C C . LEU A 1 183 ? 5.779 -2.065 -11.721 1.00 92.62 183 LEU A C 1
ATOM 1498 O O . LEU A 1 183 ? 5.995 -1.000 -11.134 1.00 92.62 183 LEU A O 1
ATOM 1502 N N . GLY A 1 184 ? 5.803 -3.243 -11.091 1.00 94.00 184 GLY A N 1
ATOM 1503 C CA . GLY A 1 184 ? 6.210 -3.413 -9.694 1.00 94.00 184 GLY A CA 1
ATOM 1504 C C . GLY A 1 184 ? 7.646 -2.941 -9.440 1.00 94.00 184 GLY A C 1
ATOM 1505 O O . GLY A 1 184 ? 7.883 -2.156 -8.523 1.00 94.00 184 GLY A O 1
ATOM 1506 N N . LEU A 1 185 ? 8.596 -3.312 -10.304 1.00 92.75 185 LEU A N 1
ATOM 1507 C CA . LEU A 1 185 ? 9.989 -2.849 -10.200 1.00 92.75 185 LEU A CA 1
ATOM 1508 C C . LEU A 1 185 ? 10.109 -1.325 -10.357 1.00 92.75 185 LEU A C 1
ATOM 1510 O O . LEU A 1 185 ? 10.911 -0.675 -9.681 1.00 92.75 185 LEU A O 1
ATOM 1514 N N . ILE A 1 186 ? 9.296 -0.727 -11.229 1.00 94.06 186 ILE A N 1
ATOM 1515 C CA . ILE A 1 186 ? 9.265 0.731 -11.406 1.00 94.06 186 ILE A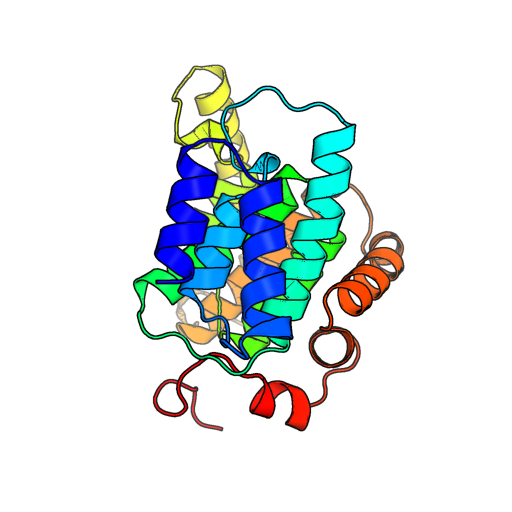 CA 1
ATOM 1516 C C . ILE A 1 186 ? 8.704 1.430 -10.161 1.00 94.06 186 ILE A C 1
ATOM 1518 O O . ILE A 1 186 ? 9.221 2.486 -9.784 1.00 94.06 186 ILE A O 1
ATOM 1522 N N . LEU A 1 187 ? 7.695 0.852 -9.497 1.00 95.75 187 LEU A N 1
ATOM 1523 C CA . LEU A 1 187 ? 7.199 1.359 -8.215 1.00 95.75 187 LEU A CA 1
ATOM 1524 C C . LEU A 1 187 ? 8.317 1.397 -7.168 1.00 95.75 187 LEU A C 1
ATOM 1526 O O . LEU A 1 187 ? 8.485 2.420 -6.508 1.00 95.75 187 LEU A O 1
ATOM 1530 N N . GLU A 1 188 ? 9.114 0.336 -7.047 1.00 94.94 188 GLU A N 1
ATOM 1531 C CA . GLU A 1 188 ? 10.241 0.315 -6.107 1.00 94.94 188 GLU A CA 1
ATOM 1532 C C . GLU A 1 188 ? 11.277 1.395 -6.441 1.00 94.94 188 GLU A C 1
ATOM 1534 O O . GLU A 1 188 ? 11.640 2.190 -5.570 1.00 94.94 188 GLU A O 1
ATOM 1539 N N . LYS A 1 189 ? 11.677 1.522 -7.717 1.00 92.75 189 LYS A N 1
ATOM 1540 C CA . LYS A 1 189 ? 12.578 2.602 -8.169 1.00 92.75 189 LYS A CA 1
ATOM 1541 C C . LYS A 1 189 ? 12.019 3.992 -7.827 1.00 92.75 189 LYS A C 1
ATOM 1543 O O . LYS A 1 189 ? 12.774 4.880 -7.422 1.00 92.75 189 LYS A O 1
ATOM 1548 N N . LEU A 1 190 ? 10.705 4.194 -7.960 1.00 93.38 190 LEU A N 1
ATOM 1549 C CA . LEU A 1 190 ? 10.036 5.437 -7.569 1.00 93.38 190 LEU A CA 1
ATOM 1550 C C . LEU A 1 190 ? 10.113 5.678 -6.052 1.00 93.38 190 LEU A C 1
ATOM 1552 O O . LEU A 1 190 ? 10.357 6.817 -5.646 1.00 93.38 190 LEU A O 1
ATOM 1556 N N . ILE A 1 191 ? 9.933 4.640 -5.229 1.00 95.19 191 ILE A N 1
ATOM 1557 C CA . ILE A 1 191 ? 10.035 4.723 -3.763 1.00 95.19 191 ILE A CA 1
ATOM 1558 C C . ILE A 1 191 ? 11.453 5.130 -3.348 1.00 95.19 191 ILE A C 1
ATOM 1560 O O . ILE A 1 191 ? 11.604 6.129 -2.644 1.00 95.19 191 ILE A O 1
ATOM 1564 N N . PHE A 1 192 ? 12.492 4.447 -3.843 1.00 92.81 192 PHE A N 1
ATOM 1565 C CA . PHE A 1 192 ? 13.890 4.803 -3.554 1.00 92.81 192 PHE A CA 1
ATOM 1566 C C . PHE A 1 192 ? 14.213 6.239 -3.971 1.00 92.81 192 PHE A C 1
ATOM 1568 O O . PHE A 1 192 ? 14.795 7.009 -3.205 1.00 92.81 192 PHE A O 1
ATOM 1575 N N . PHE A 1 193 ? 13.763 6.638 -5.163 1.00 90.31 193 PHE A N 1
ATOM 1576 C CA . PHE A 1 193 ? 13.950 8.002 -5.644 1.00 90.31 193 PHE A CA 1
ATOM 1577 C C . PHE A 1 193 ? 13.301 9.041 -4.716 1.00 90.31 193 PHE A C 1
ATOM 1579 O O . PHE A 1 193 ? 13.912 10.067 -4.415 1.00 90.31 193 PHE A O 1
ATOM 1586 N N . LYS A 1 194 ? 12.072 8.790 -4.252 1.00 91.44 194 LYS A N 1
ATOM 1587 C CA . LYS A 1 194 ? 11.336 9.686 -3.344 1.00 91.44 194 LYS A CA 1
ATOM 1588 C C . LYS A 1 194 ? 11.936 9.734 -1.942 1.00 91.44 194 LYS A C 1
ATOM 1590 O O . LYS A 1 194 ? 11.872 10.783 -1.306 1.00 91.44 194 LYS A O 1
ATOM 1595 N N . ALA A 1 195 ? 12.518 8.630 -1.490 1.00 92.56 195 ALA A N 1
ATOM 1596 C CA . ALA A 1 195 ? 13.170 8.538 -0.195 1.00 92.56 195 ALA A CA 1
ATOM 1597 C C . ALA A 1 195 ? 14.510 9.275 -0.138 1.00 92.56 195 ALA A C 1
ATOM 1599 O O . ALA A 1 195 ? 14.976 9.598 0.951 1.00 92.56 195 ALA A O 1
ATOM 1600 N N . THR A 1 196 ? 15.118 9.584 -1.289 1.00 91.56 196 THR A N 1
ATOM 1601 C CA . THR A 1 196 ? 16.412 10.286 -1.387 1.00 91.56 196 THR A CA 1
ATOM 1602 C C . THR A 1 196 ? 17.552 9.589 -0.633 1.00 91.56 196 THR A C 1
ATOM 1604 O O . THR A 1 196 ? 18.511 10.231 -0.215 1.00 91.56 196 THR A O 1
ATOM 1607 N N . VAL A 1 197 ? 17.460 8.267 -0.482 1.00 88.44 197 VAL A N 1
ATOM 1608 C CA . VAL A 1 197 ? 18.465 7.413 0.166 1.00 88.44 197 VAL A CA 1
ATOM 1609 C C . VAL A 1 197 ? 18.866 6.278 -0.772 1.00 88.44 197 VAL A C 1
ATOM 1611 O O . VAL A 1 197 ? 18.110 5.913 -1.674 1.00 88.44 197 VAL A O 1
ATOM 1614 N N . THR A 1 198 ? 20.063 5.724 -0.574 1.00 89.31 198 THR A N 1
ATOM 1615 C CA . THR A 1 198 ? 20.488 4.526 -1.310 1.00 89.31 198 THR A CA 1
ATOM 1616 C C . THR A 1 198 ? 19.792 3.283 -0.763 1.00 89.31 198 THR A C 1
ATOM 1618 O O . THR A 1 198 ? 19.280 3.283 0.357 1.00 89.31 198 THR A O 1
ATOM 1621 N N . GLU A 1 199 ? 19.802 2.206 -1.544 1.00 89.19 199 GLU A N 1
ATOM 1622 C CA . GLU A 1 199 ? 19.240 0.920 -1.130 1.00 89.19 199 GLU A CA 1
ATOM 1623 C C . GLU A 1 199 ? 19.893 0.384 0.152 1.00 89.19 199 GLU A C 1
ATOM 1625 O O . GLU A 1 199 ? 19.191 -0.000 1.083 1.00 89.19 199 GLU A O 1
ATOM 1630 N N . GLU A 1 200 ? 21.222 0.475 0.251 1.00 91.25 200 GLU A N 1
ATOM 1631 C CA . GLU A 1 200 ? 21.989 0.079 1.439 1.00 91.25 200 GLU A CA 1
ATOM 1632 C C . GLU A 1 200 ? 21.535 0.818 2.708 1.00 91.25 200 GLU A C 1
ATOM 1634 O O . GLU A 1 200 ? 21.347 0.200 3.752 1.00 91.25 200 GLU A O 1
ATOM 1639 N N . HIS A 1 201 ? 21.290 2.130 2.615 1.00 93.19 201 HIS A N 1
ATOM 1640 C CA . HIS A 1 201 ? 20.818 2.921 3.755 1.00 93.19 201 HIS A CA 1
ATOM 1641 C C . HIS A 1 201 ? 19.336 2.684 4.066 1.00 93.19 201 HIS A C 1
ATOM 1643 O O . HIS A 1 201 ? 18.924 2.815 5.218 1.00 93.19 201 HIS A O 1
ATOM 1649 N N . MET A 1 202 ? 18.522 2.340 3.063 1.00 94.38 202 MET A N 1
ATOM 1650 C CA . MET A 1 202 ? 17.110 2.017 3.271 1.00 94.38 202 MET A CA 1
ATOM 1651 C C . MET A 1 202 ? 16.927 0.638 3.909 1.00 94.38 202 MET A C 1
ATOM 1653 O O . MET A 1 202 ? 15.951 0.438 4.631 1.00 94.38 202 MET A O 1
ATOM 1657 N N . TRP A 1 203 ? 17.843 -0.302 3.666 1.00 95.38 203 TRP A N 1
ATOM 1658 C CA . TRP A 1 203 ? 17.678 -1.701 4.052 1.00 95.38 203 TRP A CA 1
ATOM 1659 C C . TRP A 1 203 ? 17.349 -1.916 5.543 1.00 95.38 203 TRP A C 1
ATOM 1661 O O . TRP A 1 203 ? 16.348 -2.579 5.816 1.00 95.38 203 TRP A O 1
ATOM 1671 N N . PRO A 1 204 ? 18.063 -1.316 6.520 1.00 97.38 204 PRO A N 1
ATOM 1672 C CA . PRO A 1 204 ? 17.722 -1.490 7.935 1.00 97.38 204 PRO A CA 1
ATOM 1673 C C . PRO A 1 204 ? 16.333 -0.942 8.290 1.00 97.38 204 PRO A C 1
ATOM 1675 O O . PRO A 1 204 ? 15.609 -1.535 9.088 1.00 97.38 204 PRO A O 1
ATOM 1678 N N . MET A 1 205 ? 15.936 0.178 7.675 1.00 97.12 205 MET A N 1
ATOM 1679 C CA . MET A 1 205 ? 14.618 0.784 7.889 1.00 97.12 205 MET A CA 1
ATOM 1680 C C . MET A 1 205 ? 13.511 -0.093 7.299 1.00 97.12 205 MET A C 1
ATOM 1682 O O . MET A 1 205 ? 12.467 -0.276 7.920 1.00 97.12 205 MET A O 1
ATOM 1686 N N . TYR A 1 206 ? 13.751 -0.645 6.109 1.00 98.00 206 TYR A N 1
ATOM 1687 C CA . TYR A 1 206 ? 12.861 -1.585 5.438 1.00 98.00 206 TYR A CA 1
ATOM 1688 C C . TYR A 1 206 ? 12.684 -2.872 6.249 1.00 98.00 206 TYR A C 1
ATOM 1690 O O . TYR A 1 206 ? 11.553 -3.312 6.448 1.00 98.00 206 TYR A O 1
ATOM 1698 N N . GLU A 1 207 ? 13.772 -3.435 6.780 1.00 98.31 207 GLU A N 1
ATOM 1699 C CA . GLU A 1 207 ? 13.711 -4.617 7.639 1.00 98.31 207 GLU A CA 1
ATOM 1700 C C . GLU A 1 207 ? 12.884 -4.350 8.904 1.00 98.31 207 GLU A C 1
ATOM 1702 O O . GLU A 1 207 ? 12.013 -5.150 9.255 1.00 98.31 207 GLU A O 1
ATOM 1707 N N . GLN A 1 208 ? 13.110 -3.211 9.567 1.00 98.31 208 GLN A N 1
ATOM 1708 C CA . GLN A 1 208 ? 12.339 -2.831 10.749 1.00 98.31 208 GLN A CA 1
ATOM 1709 C C . GLN A 1 208 ? 10.856 -2.626 10.417 1.00 98.31 208 GLN A C 1
ATOM 1711 O O . GLN A 1 208 ? 9.998 -3.178 11.103 1.00 98.31 208 GLN A O 1
ATOM 1716 N N . ALA A 1 209 ? 10.542 -1.909 9.335 1.00 98.38 209 ALA A N 1
ATOM 1717 C CA . ALA A 1 209 ? 9.162 -1.711 8.899 1.00 98.38 209 ALA A CA 1
ATOM 1718 C C . ALA A 1 20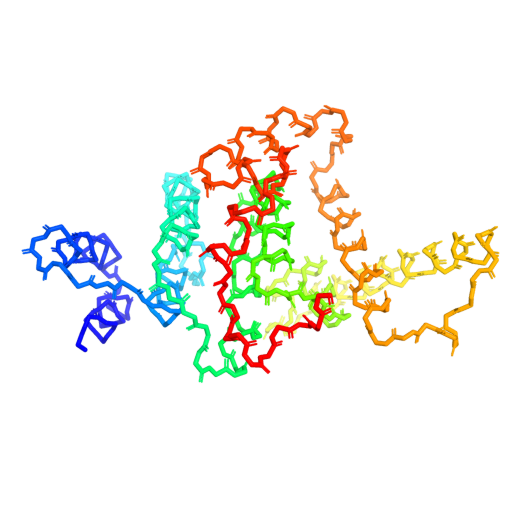9 ? 8.467 -3.049 8.592 1.00 98.38 209 ALA A C 1
ATOM 1720 O O . ALA A 1 209 ? 7.320 -3.252 8.987 1.00 98.38 209 ALA A O 1
ATOM 1721 N N . ALA A 1 210 ? 9.171 -3.999 7.968 1.00 98.62 210 ALA A N 1
ATOM 1722 C CA . ALA A 1 210 ? 8.642 -5.336 7.715 1.00 98.62 210 ALA A CA 1
ATOM 1723 C C . ALA A 1 210 ? 8.314 -6.099 9.012 1.00 98.62 210 ALA A C 1
ATOM 1725 O O . ALA A 1 210 ? 7.325 -6.833 9.049 1.00 98.62 210 ALA A O 1
ATOM 1726 N N . ARG A 1 211 ? 9.095 -5.919 10.087 1.00 98.44 211 ARG A N 1
ATOM 1727 C CA . ARG A 1 211 ? 8.791 -6.492 11.413 1.00 98.44 211 ARG A CA 1
ATOM 1728 C C . ARG A 1 211 ? 7.568 -5.833 12.042 1.00 98.44 211 ARG A C 1
ATOM 1730 O O . ARG A 1 211 ? 6.661 -6.542 12.474 1.00 98.44 211 ARG A O 1
ATOM 1737 N N . ASP A 1 212 ? 7.521 -4.503 12.045 1.00 98.19 212 ASP A N 1
ATOM 1738 C CA . ASP A 1 212 ? 6.410 -3.732 12.619 1.00 98.19 212 ASP A CA 1
ATOM 1739 C C . ASP A 1 212 ? 5.077 -4.068 11.938 1.00 98.19 212 ASP A C 1
ATOM 1741 O O . ASP A 1 212 ? 4.036 -4.151 12.586 1.00 98.19 212 ASP A O 1
ATOM 1745 N N . MET A 1 213 ? 5.124 -4.311 10.628 1.00 98.56 213 MET A N 1
ATOM 1746 C CA . MET A 1 213 ? 3.969 -4.622 9.786 1.00 98.56 213 MET A CA 1
ATOM 1747 C C . MET A 1 213 ? 3.649 -6.122 9.704 1.00 98.56 213 MET A C 1
ATOM 1749 O O . MET A 1 213 ? 2.747 -6.500 8.963 1.00 98.56 213 MET A O 1
ATOM 1753 N N . GLY A 1 214 ? 4.378 -6.987 10.420 1.00 97.81 214 GLY A N 1
ATOM 1754 C CA . GLY A 1 214 ? 4.121 -8.433 10.434 1.00 97.81 214 GLY A CA 1
ATOM 1755 C C . GLY A 1 214 ? 4.384 -9.144 9.100 1.00 97.81 214 GLY A C 1
ATOM 1756 O O . GLY A 1 214 ? 3.779 -10.176 8.827 1.00 97.81 214 GLY A O 1
ATOM 1757 N N . VAL A 1 215 ? 5.273 -8.604 8.259 1.00 98.44 215 VAL A N 1
ATOM 1758 C CA . VAL A 1 215 ? 5.573 -9.131 6.914 1.00 98.44 215 VAL A CA 1
ATOM 1759 C C . VAL A 1 215 ? 7.016 -9.573 6.711 1.00 98.44 215 VAL A C 1
ATOM 1761 O O . VAL A 1 215 ? 7.429 -9.841 5.585 1.00 98.44 215 VAL A O 1
ATOM 1764 N N . TYR A 1 216 ? 7.795 -9.691 7.785 1.00 98.31 216 TYR A N 1
ATOM 1765 C CA . TYR A 1 216 ? 9.188 -10.137 7.716 1.00 98.31 216 TYR A CA 1
ATOM 1766 C C . TYR A 1 216 ? 9.347 -11.468 6.956 1.00 98.31 216 TYR A C 1
ATOM 1768 O O . TYR A 1 216 ? 10.140 -11.548 6.015 1.00 98.31 216 TYR A O 1
ATOM 1776 N N . ASP A 1 217 ? 8.522 -12.465 7.287 1.00 97.81 217 ASP A N 1
ATOM 1777 C CA . ASP A 1 217 ? 8.540 -13.797 6.660 1.00 97.81 217 ASP A CA 1
ATOM 1778 C C . ASP A 1 217 ? 7.877 -13.828 5.268 1.00 97.81 217 ASP A C 1
ATOM 1780 O O . ASP A 1 217 ? 7.702 -14.882 4.666 1.00 97.81 217 ASP A O 1
ATOM 1784 N N . ILE A 1 218 ? 7.485 -12.666 4.740 1.00 97.88 218 ILE A N 1
ATOM 1785 C CA . ILE A 1 218 ? 6.926 -12.508 3.392 1.00 97.88 218 ILE A CA 1
ATOM 1786 C C . ILE A 1 218 ? 7.936 -11.793 2.493 1.00 97.88 218 ILE A C 1
ATOM 1788 O O . ILE A 1 218 ? 8.139 -12.205 1.356 1.00 97.88 218 ILE A O 1
ATOM 1792 N N . VAL A 1 219 ? 8.581 -10.729 2.991 1.00 97.50 219 VAL A N 1
ATOM 1793 C CA . VAL A 1 219 ? 9.368 -9.806 2.147 1.00 97.50 219 VAL A CA 1
ATOM 1794 C C . VAL A 1 219 ? 10.866 -9.747 2.469 1.00 97.50 219 VAL A C 1
ATOM 1796 O O . VAL A 1 219 ? 11.630 -9.205 1.668 1.00 97.50 219 VAL A O 1
ATOM 1799 N N . ILE A 1 220 ? 11.302 -10.268 3.623 1.00 97.50 220 ILE A N 1
ATOM 1800 C CA . ILE A 1 220 ? 12.727 -10.339 4.009 1.00 97.50 220 ILE A CA 1
ATOM 1801 C C . ILE A 1 220 ? 13.224 -11.777 3.952 1.00 97.50 220 ILE A C 1
ATOM 1803 O O . ILE A 1 220 ? 14.238 -12.065 3.319 1.00 97.50 220 ILE A O 1
ATOM 1807 N N . ARG A 1 221 ? 12.492 -12.685 4.601 1.00 96.75 221 ARG A N 1
ATOM 1808 C CA . ARG A 1 221 ? 12.786 -14.117 4.626 1.00 96.75 221 ARG A CA 1
ATOM 1809 C C . ARG A 1 221 ? 11.549 -14.889 4.162 1.00 96.75 221 ARG A C 1
ATOM 1811 O O . ARG A 1 221 ? 10.843 -15.425 5.007 1.00 96.75 221 ARG A O 1
ATOM 1818 N N . PRO A 1 222 ? 11.264 -14.912 2.848 1.00 95.75 222 PRO A N 1
ATOM 1819 C CA . PRO A 1 222 ? 10.025 -15.479 2.334 1.00 95.75 222 PRO A CA 1
ATOM 1820 C C . PRO A 1 222 ? 9.841 -16.943 2.751 1.00 95.75 222 PRO A C 1
ATOM 1822 O O . PRO A 1 222 ? 10.669 -17.797 2.424 1.00 95.75 222 PRO A O 1
ATOM 1825 N N . ASP A 1 223 ? 8.742 -17.220 3.443 1.00 96.94 223 ASP A N 1
ATOM 1826 C CA . ASP A 1 223 ? 8.259 -18.554 3.781 1.00 96.94 223 ASP A CA 1
ATOM 1827 C C . ASP A 1 223 ? 6.987 -18.839 2.968 1.00 96.94 223 ASP A C 1
ATOM 1829 O O . ASP A 1 223 ? 5.949 -18.192 3.130 1.00 96.94 223 ASP A O 1
ATOM 1833 N N . GLN A 1 224 ? 7.073 -19.818 2.066 1.00 94.62 224 GLN A N 1
ATOM 1834 C CA . GLN A 1 224 ? 5.987 -20.146 1.143 1.00 94.62 224 GLN A CA 1
ATOM 1835 C C . GLN A 1 224 ? 4.740 -20.677 1.858 1.00 94.62 224 GLN A C 1
ATOM 1837 O O . GLN A 1 224 ? 3.625 -20.395 1.416 1.00 94.62 224 GLN A O 1
ATOM 1842 N N . GLU A 1 225 ? 4.888 -21.384 2.982 1.00 94.62 225 GLU A N 1
ATOM 1843 C CA . GLU A 1 225 ? 3.738 -21.859 3.759 1.00 94.62 225 GLU A CA 1
ATOM 1844 C C . GLU A 1 225 ? 3.004 -20.682 4.410 1.00 94.62 225 GLU A C 1
ATOM 1846 O O . GLU A 1 225 ? 1.769 -20.632 4.428 1.00 94.62 225 GLU A O 1
ATOM 1851 N N . VAL A 1 226 ? 3.758 -19.690 4.898 1.00 94.81 226 VAL A N 1
ATOM 1852 C CA . VAL A 1 226 ? 3.201 -18.453 5.461 1.00 94.81 226 VAL A CA 1
ATOM 1853 C C . VAL A 1 226 ? 2.479 -17.642 4.386 1.00 94.81 226 VAL A C 1
ATOM 1855 O O . VAL A 1 226 ? 1.337 -17.235 4.612 1.00 94.81 226 VAL A O 1
ATOM 1858 N N . ILE A 1 227 ? 3.093 -17.453 3.215 1.00 94.94 227 ILE A N 1
ATOM 1859 C CA . ILE A 1 227 ? 2.503 -16.702 2.094 1.00 94.94 227 ILE A CA 1
ATOM 1860 C C . ILE A 1 227 ? 1.196 -17.358 1.631 1.00 94.94 227 ILE A C 1
ATOM 1862 O O . ILE A 1 227 ? 0.168 -16.686 1.530 1.00 94.94 227 ILE A O 1
ATOM 1866 N N . GLN A 1 228 ? 1.193 -18.679 1.429 1.00 92.00 228 GLN A N 1
ATOM 1867 C CA . GLN A 1 228 ? -0.007 -19.412 1.014 1.00 92.00 228 GLN A CA 1
ATOM 1868 C C . GLN A 1 228 ? -1.124 -19.337 2.060 1.00 92.00 228 GLN A C 1
ATOM 1870 O O . GLN A 1 228 ? -2.291 -19.144 1.711 1.00 92.00 228 GLN A O 1
ATOM 1875 N N . ARG A 1 229 ? -0.783 -19.458 3.348 1.00 93.94 229 ARG A N 1
ATOM 1876 C CA . ARG A 1 229 ? -1.751 -19.378 4.452 1.00 93.94 229 ARG A CA 1
ATOM 1877 C C . ARG A 1 229 ? -2.366 -17.986 4.595 1.00 93.94 229 ARG A C 1
ATOM 1879 O O . ARG A 1 229 ? -3.535 -17.884 4.964 1.00 93.94 229 ARG A O 1
ATOM 1886 N N . LEU A 1 230 ? -1.586 -16.932 4.356 1.00 95.25 230 LEU A N 1
ATOM 1887 C CA . LEU A 1 230 ? -2.004 -15.540 4.545 1.00 95.25 230 LEU A CA 1
ATOM 1888 C C . LEU A 1 230 ? -2.539 -14.872 3.273 1.00 95.25 230 LEU A C 1
ATOM 1890 O O . LEU A 1 230 ? -2.956 -13.714 3.349 1.00 95.25 230 LEU A O 1
ATOM 1894 N N . SER A 1 231 ? -2.556 -15.575 2.137 1.00 94.50 231 SER A N 1
ATOM 1895 C CA . SER A 1 231 ? -3.081 -15.052 0.875 1.00 94.50 231 SER A CA 1
ATOM 1896 C C . SER A 1 231 ? -4.496 -14.488 1.043 1.00 94.50 231 SER A C 1
ATOM 1898 O O . SER A 1 231 ? -5.369 -15.109 1.655 1.00 94.50 231 SER A O 1
ATOM 1900 N N . LYS A 1 232 ? -4.717 -13.289 0.496 1.00 94.81 232 LYS A N 1
ATOM 1901 C CA . LYS A 1 232 ? -6.005 -12.576 0.539 1.00 94.81 232 LYS A CA 1
ATOM 1902 C C . LYS A 1 232 ? -6.799 -12.734 -0.752 1.00 94.81 232 LYS A C 1
ATOM 1904 O O . LYS A 1 232 ? -7.867 -12.139 -0.890 1.00 94.81 232 LYS A O 1
ATOM 1909 N N . VAL A 1 233 ? -6.304 -13.524 -1.700 1.00 88.81 233 VAL A N 1
ATOM 1910 C CA . VAL A 1 233 ? -7.016 -13.814 -2.944 1.00 88.81 233 VAL A CA 1
ATOM 1911 C C . VAL A 1 233 ? -7.793 -15.120 -2.797 1.00 88.81 233 VAL A C 1
ATOM 1913 O O . VAL A 1 233 ? -7.259 -16.106 -2.283 1.00 88.81 233 VAL A O 1
ATOM 1916 N N . PRO A 1 234 ? -9.069 -15.162 -3.221 1.00 80.44 234 PRO A N 1
ATOM 1917 C CA . PRO A 1 234 ? -9.819 -16.406 -3.247 1.00 80.44 234 PRO A CA 1
ATOM 1918 C C . PRO A 1 234 ? -9.075 -17.482 -4.044 1.00 80.44 234 PRO A C 1
ATOM 1920 O O . PRO A 1 234 ? -8.598 -17.224 -5.144 1.00 80.44 234 PRO A O 1
ATOM 1923 N N . LYS A 1 235 ? -9.036 -18.721 -3.540 1.00 72.00 235 LYS A N 1
ATOM 1924 C CA . LYS A 1 235 ? -8.274 -19.829 -4.157 1.00 72.00 235 LYS A CA 1
ATOM 1925 C C . LYS A 1 235 ? -8.597 -20.097 -5.634 1.00 72.00 235 LYS A C 1
ATOM 1927 O O . LYS A 1 235 ? -7.770 -20.653 -6.336 1.00 72.00 235 LYS A O 1
ATOM 1932 N N . HIS A 1 236 ? -9.790 -19.724 -6.097 1.00 64.50 236 HIS A N 1
ATOM 1933 C CA . HIS A 1 236 ? -10.215 -19.890 -7.490 1.00 64.50 236 HIS A CA 1
ATOM 1934 C C . HIS A 1 236 ? -9.695 -18.789 -8.436 1.00 64.50 236 HIS A C 1
ATOM 1936 O O . HIS A 1 236 ? -9.862 -18.914 -9.644 1.00 64.50 236 HIS A O 1
ATOM 1942 N N . LEU A 1 237 ? -9.099 -17.724 -7.892 1.00 61.47 237 LEU A N 1
ATOM 1943 C CA . LEU A 1 237 ? -8.488 -16.606 -8.621 1.00 61.47 237 LEU A CA 1
ATOM 1944 C C . LEU A 1 237 ? -6.967 -16.538 -8.422 1.00 61.47 237 LEU A C 1
ATOM 1946 O O . LEU A 1 237 ? -6.320 -15.666 -8.993 1.00 61.47 237 LEU A O 1
ATOM 1950 N N . ALA A 1 238 ? -6.391 -17.433 -7.614 1.00 58.75 238 ALA A N 1
ATOM 1951 C CA . ALA A 1 238 ? -4.945 -17.552 -7.508 1.00 58.75 238 ALA A CA 1
ATOM 1952 C C . ALA A 1 238 ? -4.381 -18.115 -8.830 1.00 58.75 238 ALA A C 1
ATOM 1954 O O . ALA A 1 238 ? -4.994 -19.026 -9.400 1.00 58.75 238 ALA A O 1
ATOM 1955 N N . PRO A 1 239 ? -3.244 -17.601 -9.336 1.00 51.16 239 PRO A N 1
ATOM 1956 C CA . PRO A 1 239 ? -2.582 -18.186 -10.495 1.00 51.16 239 PRO A CA 1
ATOM 1957 C C . PRO A 1 239 ? -2.239 -19.662 -10.220 1.00 51.16 239 PRO A C 1
ATOM 1959 O O . PRO A 1 239 ? -1.982 -20.026 -9.067 1.00 51.16 239 PRO A O 1
ATOM 1962 N N . PRO A 1 240 ? -2.279 -20.532 -11.246 1.00 43.22 240 PRO A N 1
ATOM 1963 C CA . PRO A 1 240 ? -1.953 -21.942 -11.077 1.00 43.22 240 PRO A CA 1
ATOM 1964 C C . PRO A 1 240 ? -0.512 -22.094 -10.570 1.00 43.22 240 PRO A C 1
ATOM 1966 O O . PRO A 1 240 ? 0.402 -21.484 -11.118 1.00 43.22 240 PRO A O 1
ATOM 1969 N N . THR A 1 241 ? -0.346 -22.890 -9.511 1.00 43.97 241 THR A N 1
ATOM 1970 C CA . THR A 1 241 ? 0.953 -23.310 -8.954 1.00 43.97 241 THR A CA 1
ATOM 1971 C C . THR A 1 241 ? 1.742 -24.173 -9.921 1.00 43.97 241 THR A C 1
ATOM 1973 O O . THR A 1 241 ? 1.098 -25.058 -10.535 1.00 43.97 241 THR A O 1
#

Organism: NCBI:txid177199

Radius of gyration: 18.49 Å; chains: 1; bounding box: 44×49×51 Å

pLDDT: mean 88.16, std 9.9, range [43.22, 98.69]